Protein AF-A0ABD6A1R2-F1 (afdb_monomer_lite)

Organism: NCBI:txid767515

Foldseek 3Di:
DPDDPDPPPPPPPPVLLVVLVVLLVVLQVDVLVDQAALVVLVLVVSQVPRVQSCVVVCCVPLNAPLEEEEDDPLQWLAKFPAAPSVVRVLLVVLVKGFDSRRHWYAYPVGFTWSTWIWDADPVCVVVQKIKIKTWTDDPPRIITIGIWIAHDPRCVCVVVPCVSNSRRRNCPPTGSVVSSCCCCVRRPVPTDGDD

pLDDT: mean 87.43, std 13.47, range [37.75, 98.44]

Radius of gyration: 17.34 Å; chains: 1; bounding box: 54×43×41 Å

Structure (mmCIF, N/CA/C/O backbone):
data_AF-A0ABD6A1R2-F1
#
_entry.id   AF-A0ABD6A1R2-F1
#
loop_
_atom_site.group_PDB
_atom_site.id
_atom_site.type_symbol
_atom_site.label_atom_id
_atom_site.label_alt_id
_atom_site.label_comp_id
_atom_site.label_asym_id
_atom_site.label_entity_id
_atom_site.label_seq_id
_atom_site.pdbx_PDB_ins_code
_atom_site.Cartn_x
_atom_site.Cartn_y
_atom_site.Cartn_z
_atom_site.occupancy
_atom_site.B_iso_or_equiv
_atom_site.auth_seq_id
_atom_site.auth_comp_id
_atom_site.auth_asym_id
_atom_site.auth_atom_id
_atom_site.pdbx_PDB_model_num
ATOM 1 N N . MET A 1 1 ? 34.271 27.444 20.981 1.00 43.78 1 MET A N 1
ATOM 2 C CA . MET A 1 1 ? 34.542 26.652 19.762 1.00 43.78 1 MET A CA 1
ATOM 3 C C . MET A 1 1 ? 33.746 25.366 19.852 1.00 43.78 1 MET A C 1
ATOM 5 O O . MET A 1 1 ? 34.165 24.427 20.512 1.00 43.78 1 MET A O 1
ATOM 9 N N . ALA A 1 2 ? 32.549 25.394 19.276 1.00 45.16 2 ALA A N 1
ATOM 10 C CA . ALA A 1 2 ? 31.616 24.284 19.189 1.00 45.16 2 ALA A CA 1
ATOM 11 C C . ALA A 1 2 ? 31.629 23.819 17.731 1.00 45.16 2 ALA A C 1
ATOM 13 O O . ALA A 1 2 ? 31.092 24.518 16.878 1.00 45.16 2 ALA A O 1
ATOM 14 N N . GLN A 1 3 ? 32.337 22.730 17.416 1.00 41.72 3 GLN A N 1
ATOM 15 C CA . GLN A 1 3 ? 32.375 22.226 16.034 1.00 41.72 3 GLN A CA 1
ATOM 16 C C . GLN A 1 3 ? 32.798 20.754 15.885 1.00 41.72 3 GLN A C 1
ATOM 18 O O . GLN A 1 3 ? 33.242 20.357 14.815 1.00 41.72 3 GLN A O 1
ATOM 23 N N . SER A 1 4 ? 32.657 19.920 16.922 1.00 45.84 4 SER A N 1
ATOM 24 C CA . SER A 1 4 ? 33.081 18.508 16.856 1.00 45.84 4 SER A CA 1
ATOM 25 C C . SER A 1 4 ? 31.984 17.470 17.131 1.00 45.84 4 SER A C 1
ATOM 27 O O . SER A 1 4 ? 32.294 16.287 17.196 1.00 45.84 4 SER A O 1
ATOM 29 N N . GLN A 1 5 ? 30.707 17.861 17.241 1.00 41.97 5 GLN A N 1
ATOM 30 C CA . GLN A 1 5 ? 29.603 16.930 17.555 1.00 41.97 5 GLN A CA 1
ATOM 31 C C . GLN A 1 5 ? 28.572 16.700 16.431 1.00 41.97 5 GLN A C 1
ATOM 33 O O . GLN A 1 5 ? 27.518 16.138 16.692 1.00 41.97 5 GLN A O 1
ATOM 38 N N . LEU A 1 6 ? 28.848 17.085 15.179 1.00 40.62 6 LEU A N 1
ATOM 39 C CA . LEU A 1 6 ? 27.839 17.035 14.100 1.00 40.62 6 LEU A CA 1
ATOM 40 C C . LEU A 1 6 ? 28.091 16.012 12.976 1.00 40.62 6 LEU A C 1
ATOM 42 O O . LEU A 1 6 ? 27.382 16.033 11.979 1.00 40.62 6 LEU A O 1
ATOM 46 N N . TRP A 1 7 ? 29.042 15.084 13.132 1.00 38.72 7 TRP A N 1
ATOM 47 C CA . TRP A 1 7 ? 29.365 14.093 12.086 1.00 38.72 7 TRP A CA 1
ATOM 48 C C . TRP A 1 7 ? 29.232 12.628 12.514 1.00 38.72 7 TRP A C 1
ATOM 50 O O . TRP A 1 7 ? 29.756 11.741 11.849 1.00 38.72 7 TRP A O 1
ATOM 60 N N . SER A 1 8 ? 28.482 12.329 13.576 1.00 37.75 8 SER A N 1
ATOM 61 C CA . SER A 1 8 ? 28.029 10.957 13.835 1.00 37.75 8 SER A CA 1
ATOM 62 C C . SER A 1 8 ? 26.764 10.643 13.026 1.00 37.75 8 SER A C 1
ATOM 64 O O . SER A 1 8 ? 25.753 10.218 13.579 1.00 37.75 8 SER A O 1
ATOM 66 N N . VAL A 1 9 ? 26.803 10.873 11.711 1.00 44.56 9 VAL A N 1
ATOM 67 C CA . VAL A 1 9 ? 25.892 10.176 10.801 1.00 44.56 9 VAL A CA 1
ATOM 68 C C . VAL A 1 9 ? 26.515 8.801 10.633 1.00 44.56 9 VAL A C 1
ATOM 70 O O . VAL A 1 9 ? 27.582 8.668 10.042 1.00 44.56 9 VAL A O 1
ATOM 73 N N . LEU A 1 10 ? 25.908 7.811 11.283 1.00 46.91 10 LEU A N 1
ATOM 74 C CA . LEU A 1 10 ? 26.314 6.411 11.267 1.00 46.91 10 LEU A CA 1
ATOM 75 C C . LEU A 1 10 ? 26.700 5.995 9.843 1.00 46.91 10 LEU A C 1
ATOM 77 O O . LEU A 1 10 ? 25.836 5.865 8.979 1.00 46.91 10 LEU A O 1
ATOM 81 N N . SER A 1 11 ? 27.992 5.772 9.601 1.00 57.84 11 SER A N 1
ATOM 82 C CA . SER A 1 11 ? 28.456 5.074 8.407 1.00 57.84 11 SER A CA 1
ATOM 83 C C . SER A 1 11 ? 27.874 3.664 8.456 1.00 57.84 11 SER A C 1
ATOM 85 O O . SER A 1 11 ? 28.430 2.780 9.107 1.00 57.84 11 SER A O 1
ATOM 87 N N . ILE A 1 12 ? 26.713 3.456 7.832 1.00 62.16 12 ILE A N 1
ATOM 88 C CA . ILE A 1 12 ? 26.139 2.123 7.667 1.00 62.16 12 ILE A CA 1
ATOM 89 C C . ILE A 1 12 ? 27.183 1.305 6.908 1.00 62.16 12 ILE A C 1
ATOM 91 O O . ILE A 1 12 ? 27.613 1.687 5.818 1.00 62.16 12 ILE A O 1
ATOM 95 N N . ALA A 1 13 ? 27.642 0.206 7.508 1.00 75.38 13 ALA A N 1
ATOM 96 C CA . ALA A 1 13 ? 28.655 -0.634 6.889 1.00 75.38 13 ALA A CA 1
ATOM 97 C C . ALA A 1 13 ? 28.157 -1.109 5.508 1.00 75.38 13 ALA A C 1
ATOM 99 O O . ALA A 1 13 ? 26.994 -1.508 5.398 1.00 75.38 13 ALA A O 1
ATOM 100 N N . PRO A 1 14 ? 29.010 -1.141 4.465 1.00 79.88 14 PRO A N 1
ATOM 101 C CA . PRO A 1 14 ? 28.625 -1.614 3.131 1.00 79.88 14 PRO A CA 1
ATOM 102 C C . PRO A 1 14 ? 27.943 -2.990 3.157 1.00 79.88 14 PRO A C 1
ATOM 104 O O . PRO A 1 14 ? 27.004 -3.247 2.409 1.00 79.88 14 PRO A O 1
ATOM 107 N N . THR A 1 15 ? 28.360 -3.853 4.085 1.00 85.50 15 THR A N 1
ATOM 108 C CA . THR A 1 15 ? 27.758 -5.167 4.333 1.00 85.50 15 THR A CA 1
ATOM 109 C C . THR A 1 15 ? 26.281 -5.081 4.725 1.00 85.50 15 THR A C 1
ATOM 111 O O . THR A 1 15 ? 25.483 -5.876 4.242 1.00 85.50 15 THR A O 1
ATOM 114 N N . THR A 1 16 ? 25.888 -4.112 5.553 1.00 86.62 16 THR A N 1
ATOM 115 C CA . THR A 1 16 ? 24.490 -3.924 5.973 1.00 86.62 16 THR A CA 1
ATOM 116 C C . THR A 1 16 ? 23.610 -3.523 4.792 1.00 86.62 16 THR A C 1
ATOM 118 O O . THR A 1 16 ? 22.517 -4.063 4.641 1.00 86.62 16 THR A O 1
ATOM 121 N N . ILE A 1 17 ? 24.109 -2.651 3.908 1.00 86.81 17 ILE A N 1
ATOM 122 C CA . ILE A 1 17 ? 23.407 -2.261 2.674 1.00 86.81 17 ILE A CA 1
ATOM 123 C C . ILE A 1 17 ? 23.217 -3.479 1.762 1.00 86.81 17 ILE A C 1
ATOM 125 O O . ILE A 1 17 ? 22.124 -3.693 1.244 1.00 86.81 17 ILE A O 1
ATOM 129 N N . LEU A 1 18 ? 24.247 -4.317 1.600 1.00 90.25 18 LEU A N 1
ATOM 130 C CA . LEU A 1 18 ? 24.150 -5.541 0.795 1.00 90.25 18 LEU A CA 1
ATOM 131 C C . LEU A 1 18 ? 23.149 -6.547 1.379 1.00 90.25 18 LEU A C 1
ATOM 133 O O . LEU A 1 18 ? 22.387 -7.153 0.627 1.00 90.25 18 LEU A O 1
ATOM 137 N N . VAL A 1 19 ? 23.114 -6.708 2.705 1.00 92.81 19 VAL A N 1
ATOM 138 C CA . VAL A 1 19 ? 22.128 -7.566 3.382 1.00 92.81 19 VAL A CA 1
ATOM 139 C C . VAL A 1 19 ? 20.711 -7.020 3.196 1.00 92.81 19 VAL A C 1
ATOM 141 O O . VAL A 1 19 ? 19.816 -7.784 2.837 1.00 92.81 19 VAL A O 1
ATOM 144 N N . ALA A 1 20 ? 20.507 -5.711 3.369 1.00 90.50 20 ALA A N 1
ATOM 145 C CA . ALA A 1 20 ? 19.219 -5.058 3.139 1.00 90.50 20 ALA A CA 1
ATOM 146 C C . ALA A 1 20 ? 18.751 -5.232 1.684 1.00 90.50 20 ALA A C 1
ATOM 148 O O . ALA A 1 20 ? 17.625 -5.671 1.444 1.00 90.50 20 ALA A O 1
ATOM 149 N N . ALA A 1 21 ? 19.635 -4.983 0.713 1.00 90.50 21 ALA A N 1
ATOM 150 C CA . ALA A 1 21 ? 19.355 -5.179 -0.708 1.00 90.50 21 ALA A CA 1
ATOM 151 C C . ALA A 1 21 ? 19.017 -6.643 -1.027 1.00 90.50 21 ALA A C 1
ATOM 153 O O . ALA A 1 21 ? 18.066 -6.913 -1.762 1.00 90.50 21 ALA A O 1
ATOM 154 N N . GLY A 1 22 ? 19.748 -7.597 -0.441 1.00 93.69 22 GLY A N 1
ATOM 155 C CA . GLY A 1 22 ? 19.467 -9.026 -0.567 1.00 93.69 22 GLY A CA 1
ATOM 156 C C . GLY A 1 22 ? 18.097 -9.411 -0.001 1.00 93.69 22 GLY A C 1
ATOM 157 O O . GLY A 1 22 ? 17.337 -10.115 -0.665 1.00 93.69 22 GLY A O 1
ATOM 158 N N . ALA A 1 23 ? 17.739 -8.905 1.181 1.00 92.81 23 ALA A N 1
ATOM 159 C CA . ALA A 1 23 ? 16.445 -9.164 1.812 1.00 92.81 23 ALA A CA 1
ATOM 160 C C . ALA A 1 23 ? 15.276 -8.607 0.982 1.00 92.81 23 ALA A C 1
ATOM 162 O O . ALA A 1 23 ? 14.320 -9.333 0.702 1.00 92.81 23 ALA A O 1
ATOM 163 N N . VAL A 1 24 ? 15.377 -7.357 0.514 1.00 90.38 24 VAL A N 1
ATOM 164 C CA . VAL A 1 24 ? 14.375 -6.751 -0.383 1.00 90.38 24 VAL A CA 1
ATOM 165 C C . VAL A 1 24 ? 14.294 -7.520 -1.703 1.00 90.38 24 VAL A C 1
ATOM 167 O O . VAL A 1 24 ? 13.198 -7.818 -2.174 1.00 90.38 24 VAL A O 1
ATOM 170 N N . SER A 1 25 ? 15.429 -7.946 -2.264 1.00 90.56 25 SER A N 1
ATOM 171 C CA . SER A 1 25 ? 15.454 -8.769 -3.482 1.00 90.56 25 SER A CA 1
ATOM 172 C C . SER A 1 25 ? 14.724 -10.102 -3.297 1.00 90.56 25 SER A C 1
ATOM 174 O O . SER A 1 25 ? 14.030 -10.546 -4.210 1.00 90.56 25 SER A O 1
ATOM 176 N N . ILE A 1 26 ? 14.822 -10.732 -2.121 1.00 92.06 26 ILE A N 1
ATOM 177 C CA . ILE A 1 26 ? 14.075 -11.956 -1.795 1.00 92.06 26 ILE A CA 1
ATOM 178 C C . ILE A 1 26 ? 12.572 -11.671 -1.714 1.00 92.06 26 ILE A C 1
ATOM 180 O O . ILE A 1 26 ? 11.798 -12.399 -2.338 1.00 92.06 26 ILE A O 1
ATOM 184 N N . VAL A 1 27 ? 12.152 -10.616 -1.003 1.00 90.75 27 VAL A N 1
ATOM 185 C CA . VAL A 1 27 ? 10.736 -10.190 -0.926 1.00 90.75 27 VAL A CA 1
ATOM 186 C C . VAL A 1 27 ? 10.157 -10.034 -2.328 1.00 90.75 27 VAL A C 1
ATOM 188 O O . VAL A 1 27 ? 9.129 -10.624 -2.665 1.00 90.75 27 VAL A O 1
ATOM 191 N N . VAL A 1 28 ? 10.868 -9.291 -3.168 1.00 88.12 28 VAL A N 1
ATOM 192 C CA . VAL A 1 28 ? 10.509 -9.019 -4.555 1.00 88.12 28 VAL A CA 1
ATOM 193 C C . VAL A 1 28 ? 10.452 -10.301 -5.385 1.00 88.12 28 VAL A C 1
ATOM 195 O O . VAL A 1 28 ? 9.461 -10.550 -6.073 1.00 88.12 28 VAL A O 1
ATOM 198 N N . LEU A 1 29 ? 11.477 -11.154 -5.318 1.00 89.06 29 LEU A N 1
ATOM 199 C CA . LEU A 1 29 ? 11.537 -12.413 -6.066 1.00 89.06 29 LEU A CA 1
ATOM 200 C C . LEU A 1 29 ? 10.387 -13.353 -5.688 1.00 89.06 29 LEU A C 1
ATOM 202 O O . LEU A 1 29 ? 9.788 -14.003 -6.546 1.00 89.06 29 LEU A O 1
ATOM 206 N N . VAL A 1 30 ? 10.078 -13.437 -4.396 1.00 89.38 30 VAL A N 1
ATOM 207 C CA . VAL A 1 30 ? 8.987 -14.271 -3.898 1.00 89.38 30 VAL A CA 1
ATOM 208 C C . VAL A 1 30 ? 7.642 -13.671 -4.300 1.00 89.38 30 VAL A C 1
ATOM 210 O O . VAL A 1 30 ? 6.823 -14.398 -4.853 1.00 89.38 30 VAL A O 1
ATOM 213 N N . GLY A 1 31 ? 7.409 -12.372 -4.093 1.00 86.00 31 GLY A N 1
ATOM 214 C CA . GLY A 1 31 ? 6.117 -11.739 -4.389 1.00 86.00 31 GLY A CA 1
ATOM 215 C C . GLY A 1 31 ? 5.826 -11.508 -5.871 1.00 86.00 31 GLY A C 1
ATOM 216 O O . GLY A 1 31 ? 4.668 -11.368 -6.257 1.00 86.00 31 GLY A O 1
ATOM 217 N N . THR A 1 32 ? 6.846 -11.538 -6.730 1.00 80.81 32 THR A N 1
ATOM 218 C CA . THR A 1 32 ? 6.651 -11.588 -8.191 1.00 80.81 32 THR A CA 1
ATOM 219 C C . THR A 1 32 ? 6.252 -12.982 -8.674 1.00 80.81 32 THR A C 1
ATOM 221 O O . THR A 1 32 ? 5.487 -13.101 -9.629 1.00 80.81 32 THR A O 1
ATOM 224 N N . ARG A 1 33 ? 6.724 -14.046 -8.011 1.00 85.25 33 ARG A N 1
ATOM 225 C CA . ARG A 1 33 ? 6.427 -15.445 -8.378 1.00 85.25 33 ARG A CA 1
ATOM 226 C C . ARG A 1 33 ? 5.222 -16.033 -7.657 1.00 85.25 33 ARG A C 1
ATOM 228 O O . ARG A 1 33 ? 4.621 -16.988 -8.143 1.00 85.25 33 ARG A O 1
ATOM 235 N N . ARG A 1 34 ? 4.893 -15.513 -6.479 1.00 86.88 34 ARG A N 1
ATOM 236 C CA . ARG A 1 34 ? 3.826 -16.009 -5.612 1.00 86.88 34 ARG A CA 1
ATOM 237 C C . ARG A 1 34 ? 2.870 -14.882 -5.280 1.00 86.88 34 ARG A C 1
ATOM 239 O O . ARG A 1 34 ? 3.265 -13.741 -5.073 1.00 86.88 34 ARG A O 1
ATOM 246 N N . ARG A 1 35 ? 1.591 -15.224 -5.177 1.00 88.31 35 ARG A N 1
ATOM 247 C CA . ARG A 1 35 ? 0.571 -14.296 -4.703 1.00 88.31 35 ARG A CA 1
ATOM 248 C C . ARG A 1 35 ? 0.670 -14.214 -3.174 1.00 88.31 35 ARG A C 1
ATOM 250 O O . ARG A 1 35 ? 0.174 -15.103 -2.493 1.00 88.31 35 ARG A O 1
ATOM 257 N N . LEU A 1 36 ? 1.357 -13.196 -2.654 1.00 93.00 36 LEU A N 1
ATOM 258 C CA . LEU A 1 36 ? 1.518 -12.986 -1.210 1.00 93.00 36 LEU A CA 1
ATOM 259 C C . LEU A 1 36 ? 0.244 -12.377 -0.606 1.00 93.00 36 LEU A C 1
ATOM 261 O O . LEU A 1 36 ? -0.241 -11.351 -1.093 1.00 93.00 36 LEU A O 1
ATOM 265 N N . GLY A 1 37 ? -0.292 -13.055 0.409 1.00 94.44 37 GLY A N 1
ATOM 266 C CA . GLY A 1 37 ? -1.535 -12.718 1.104 1.00 94.44 37 GLY A CA 1
ATOM 267 C C . GLY A 1 37 ? -1.312 -12.368 2.582 1.00 94.44 37 GLY A C 1
ATOM 268 O O . GLY A 1 37 ? -0.207 -11.948 2.929 1.00 94.44 37 GLY A O 1
ATOM 269 N N . PRO A 1 38 ? -2.339 -12.536 3.438 1.00 95.75 38 PRO A N 1
ATOM 270 C CA . PRO A 1 38 ? -2.295 -12.098 4.836 1.00 95.75 38 PRO A CA 1
ATOM 271 C C . PRO A 1 38 ? -1.177 -12.765 5.641 1.00 95.75 38 PRO A C 1
ATOM 273 O O . PRO A 1 38 ? -0.456 -12.083 6.344 1.00 95.75 38 PRO A O 1
ATOM 276 N N . ASP A 1 39 ? -0.904 -14.054 5.420 1.00 94.62 39 ASP A N 1
ATOM 277 C CA . ASP A 1 39 ? 0.138 -14.796 6.159 1.00 94.62 39 ASP A CA 1
ATOM 278 C C . ASP A 1 39 ? 1.590 -14.350 5.847 1.00 94.62 39 ASP A C 1
ATOM 280 O O . ASP A 1 39 ? 2.560 -14.977 6.280 1.00 94.62 39 ASP A O 1
ATOM 284 N N . ALA A 1 40 ? 1.773 -13.307 5.032 1.00 94.44 40 ALA A N 1
ATOM 285 C CA . ALA A 1 40 ? 3.068 -12.815 4.574 1.00 94.44 40 ALA A CA 1
ATOM 286 C C . ALA A 1 40 ? 3.537 -11.537 5.296 1.00 94.44 40 ALA A C 1
ATOM 288 O O . ALA A 1 40 ? 4.226 -10.720 4.689 1.00 94.44 40 ALA A O 1
ATOM 289 N N . ASP A 1 41 ? 3.226 -11.370 6.584 1.00 92.00 41 ASP A N 1
ATOM 290 C CA . ASP A 1 41 ? 3.612 -10.195 7.398 1.00 92.00 41 ASP A CA 1
ATOM 291 C C . ASP A 1 41 ? 5.120 -9.927 7.437 1.00 92.00 41 ASP A C 1
ATOM 293 O O . ASP A 1 41 ? 5.572 -8.790 7.579 1.00 92.00 41 ASP A O 1
ATOM 297 N N . TRP A 1 42 ? 5.927 -10.970 7.232 1.00 92.69 42 TRP A N 1
ATOM 298 C CA . TRP A 1 42 ? 7.378 -10.856 7.090 1.00 92.69 42 TRP A CA 1
ATOM 299 C C . TRP A 1 42 ? 7.794 -9.873 5.980 1.00 92.69 42 TRP A C 1
ATOM 301 O O . TRP A 1 42 ? 8.878 -9.296 6.057 1.00 92.69 42 TRP A O 1
ATOM 311 N N . VAL A 1 43 ? 6.944 -9.654 4.968 1.00 92.50 43 VAL A N 1
ATOM 312 C CA . VAL A 1 43 ? 7.159 -8.656 3.909 1.00 92.50 43 VAL A CA 1
ATOM 313 C C . VAL A 1 43 ? 7.232 -7.252 4.499 1.00 92.50 43 VAL A C 1
ATOM 315 O O . VAL A 1 43 ? 8.154 -6.507 4.170 1.00 92.50 43 VAL A O 1
ATOM 318 N N . GLU A 1 44 ? 6.310 -6.905 5.395 1.00 90.56 44 GLU A N 1
ATOM 319 C CA . GLU A 1 44 ? 6.277 -5.590 6.041 1.00 90.56 44 GLU A CA 1
ATOM 320 C C . GLU A 1 44 ? 7.446 -5.425 7.007 1.00 90.56 44 GLU A C 1
ATOM 322 O O . GLU A 1 44 ? 8.092 -4.380 7.009 1.00 90.56 44 GLU A O 1
ATOM 327 N N . VAL A 1 45 ? 7.802 -6.480 7.751 1.00 90.81 45 VAL A N 1
ATOM 328 C CA . VAL A 1 45 ? 8.983 -6.472 8.632 1.00 90.81 45 VAL A CA 1
ATOM 329 C C . VAL A 1 45 ? 10.259 -6.190 7.839 1.00 90.81 45 VAL A C 1
ATOM 331 O O . VAL A 1 45 ? 11.047 -5.318 8.219 1.00 90.81 4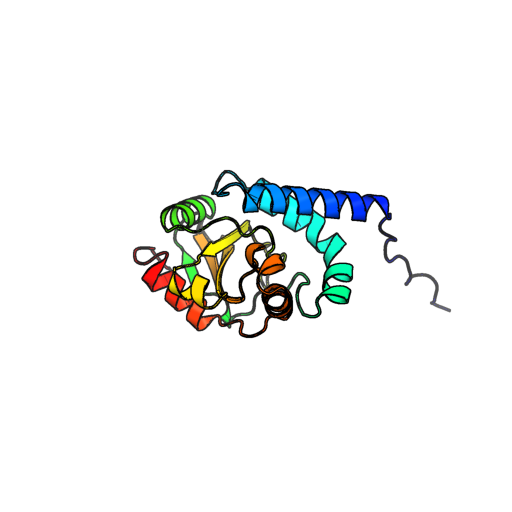5 VAL A O 1
ATOM 334 N N . ILE A 1 46 ? 10.467 -6.902 6.724 1.00 91.50 46 ILE A N 1
ATOM 335 C CA . ILE A 1 46 ? 11.646 -6.687 5.880 1.00 91.50 46 ILE A CA 1
ATOM 336 C C . ILE A 1 46 ? 11.613 -5.285 5.287 1.00 91.50 46 ILE A C 1
ATOM 338 O O . ILE A 1 46 ? 12.619 -4.590 5.368 1.00 91.50 46 ILE A O 1
ATOM 342 N N . ARG A 1 47 ? 10.482 -4.837 4.737 1.00 89.56 47 ARG A N 1
ATOM 343 C CA . ARG A 1 47 ? 10.365 -3.497 4.152 1.00 89.56 47 ARG A CA 1
ATOM 344 C C . ARG A 1 47 ? 10.657 -2.396 5.167 1.00 89.56 47 ARG A C 1
ATOM 346 O O . ARG A 1 47 ? 11.518 -1.563 4.906 1.00 89.56 47 ARG A O 1
ATOM 353 N N . ALA A 1 48 ? 10.019 -2.438 6.334 1.00 87.06 48 ALA A N 1
ATOM 354 C CA . ALA A 1 48 ? 10.178 -1.439 7.390 1.00 87.06 48 ALA A CA 1
ATOM 355 C C . ALA A 1 48 ? 11.599 -1.395 7.977 1.00 87.06 48 ALA A C 1
ATOM 357 O O . ALA A 1 48 ? 11.994 -0.385 8.555 1.00 87.06 48 ALA A O 1
ATOM 358 N N . THR A 1 49 ? 12.368 -2.479 7.837 1.00 88.31 49 THR A N 1
ATOM 359 C CA . THR A 1 49 ? 13.753 -2.555 8.324 1.00 88.31 49 THR A CA 1
ATOM 360 C C . THR A 1 49 ? 14.765 -2.218 7.231 1.00 88.31 49 THR A C 1
ATOM 362 O O . THR A 1 49 ? 15.715 -1.480 7.473 1.00 88.31 49 THR A O 1
ATOM 365 N N . ALA A 1 50 ? 14.585 -2.772 6.032 1.00 89.69 50 ALA A N 1
ATOM 366 C CA . ALA A 1 50 ? 15.574 -2.748 4.963 1.00 89.69 50 ALA A CA 1
ATOM 367 C C . ALA A 1 50 ? 15.400 -1.563 4.008 1.00 89.69 50 ALA A C 1
ATOM 369 O O . ALA A 1 50 ? 16.411 -0.989 3.612 1.00 89.69 50 ALA A O 1
ATOM 370 N N . LEU A 1 51 ? 14.167 -1.167 3.654 1.00 86.19 51 LEU A N 1
ATOM 371 C CA . LEU A 1 51 ? 13.961 -0.048 2.723 1.00 86.19 51 LEU A CA 1
ATOM 372 C C . LEU A 1 51 ? 14.560 1.262 3.244 1.00 86.19 51 LEU A C 1
ATOM 374 O O . LEU A 1 51 ? 15.345 1.837 2.500 1.00 86.19 51 LEU A O 1
ATOM 378 N N . PRO A 1 52 ? 14.389 1.665 4.523 1.00 85.38 52 PRO A N 1
ATOM 379 C CA . PRO A 1 52 ? 15.012 2.895 5.023 1.00 85.38 52 PRO A CA 1
ATOM 380 C C . PRO A 1 52 ? 16.542 2.945 4.868 1.00 85.38 52 PRO A C 1
ATOM 382 O O . PRO A 1 52 ? 17.129 4.021 4.794 1.00 85.38 52 PRO A O 1
ATOM 385 N N . MET A 1 53 ? 17.212 1.787 4.812 1.00 86.69 53 MET A N 1
ATOM 386 C CA . MET A 1 53 ? 18.660 1.704 4.576 1.00 86.69 53 MET A CA 1
ATOM 387 C C . MET A 1 53 ? 19.030 1.874 3.094 1.00 86.69 53 MET A C 1
ATOM 389 O O . MET A 1 53 ? 20.168 2.223 2.782 1.00 86.69 53 MET A O 1
ATOM 393 N N . LEU A 1 54 ? 18.094 1.585 2.188 1.00 85.81 54 LEU A N 1
ATOM 394 C CA . LEU A 1 54 ? 18.253 1.653 0.736 1.00 85.81 54 LEU A CA 1
ATOM 395 C C . LEU A 1 54 ? 17.699 2.953 0.142 1.00 85.81 54 LEU A C 1
ATOM 397 O O . LEU A 1 54 ? 18.161 3.349 -0.928 1.00 85.81 54 LEU A O 1
ATOM 401 N N . ASP A 1 55 ? 16.770 3.622 0.831 1.00 81.88 55 ASP A N 1
ATOM 402 C CA . ASP A 1 55 ? 16.089 4.842 0.384 1.00 81.88 55 ASP A CA 1
ATOM 403 C C . ASP A 1 55 ? 17.056 5.891 -0.200 1.00 81.88 55 ASP A C 1
ATOM 405 O O . ASP A 1 55 ? 16.818 6.318 -1.328 1.00 81.88 55 ASP A O 1
ATOM 409 N N . PRO A 1 56 ? 18.207 6.236 0.426 1.00 82.81 56 PRO A N 1
ATOM 410 C CA . PRO A 1 56 ? 19.124 7.229 -0.149 1.00 82.81 56 PRO A CA 1
ATOM 411 C C . PRO A 1 56 ? 19.708 6.825 -1.513 1.00 82.81 56 PRO A C 1
ATOM 413 O O . PRO A 1 56 ? 19.995 7.670 -2.363 1.00 82.81 56 PRO A O 1
ATOM 416 N N . ALA A 1 57 ? 19.926 5.525 -1.729 1.00 83.00 57 ALA A N 1
ATOM 417 C CA . ALA A 1 57 ? 20.414 5.012 -3.004 1.00 83.00 57 ALA A CA 1
ATOM 418 C C . ALA A 1 57 ? 19.291 4.966 -4.049 1.00 83.00 57 ALA A C 1
ATOM 420 O O . ALA A 1 57 ? 19.528 5.309 -5.206 1.00 83.00 57 ALA A O 1
ATOM 421 N N . ILE A 1 58 ? 18.081 4.575 -3.637 1.00 79.75 58 ILE A N 1
ATOM 422 C CA . ILE A 1 58 ? 16.885 4.545 -4.489 1.00 79.75 58 ILE A CA 1
ATOM 423 C C . ILE A 1 58 ? 16.546 5.960 -4.966 1.00 79.75 58 ILE A C 1
ATOM 425 O O . ILE A 1 58 ? 16.406 6.169 -6.169 1.00 79.75 58 ILE A O 1
ATOM 429 N N . GLU A 1 59 ? 16.516 6.937 -4.059 1.00 79.25 59 GLU A N 1
ATOM 430 C CA . GLU A 1 59 ? 16.262 8.351 -4.360 1.00 79.25 59 GLU A CA 1
ATOM 431 C C . GLU A 1 59 ? 17.267 8.891 -5.387 1.00 79.25 59 GLU A C 1
ATOM 433 O O . GLU A 1 59 ? 16.885 9.507 -6.382 1.00 79.25 59 GLU A O 1
ATOM 438 N N . ARG A 1 60 ? 18.559 8.586 -5.212 1.00 81.06 60 ARG A N 1
ATOM 439 C CA . ARG A 1 60 ? 19.610 9.010 -6.147 1.00 81.06 60 ARG A CA 1
ATOM 440 C C . ARG A 1 60 ? 19.481 8.382 -7.539 1.00 81.06 60 ARG A C 1
ATOM 442 O O . ARG A 1 60 ? 19.926 8.990 -8.511 1.00 81.06 60 ARG A O 1
ATOM 449 N N . LEU A 1 61 ? 18.963 7.157 -7.633 1.00 78.44 61 LEU A N 1
ATOM 450 C CA . LEU A 1 61 ? 18.891 6.398 -8.886 1.00 78.44 61 LEU A CA 1
ATOM 451 C C . LEU A 1 61 ? 17.600 6.646 -9.664 1.00 78.44 61 LEU A C 1
ATOM 453 O O . LEU A 1 61 ? 17.645 6.742 -10.888 1.00 78.44 61 LEU A O 1
ATOM 457 N N . LEU A 1 62 ? 16.465 6.696 -8.969 1.00 73.50 62 LEU A N 1
ATOM 458 C CA . LEU A 1 62 ? 15.139 6.740 -9.585 1.00 73.50 62 LEU A CA 1
ATOM 459 C C . LEU A 1 62 ? 14.500 8.128 -9.515 1.00 73.50 62 LEU A C 1
ATOM 461 O O . LEU A 1 62 ? 13.591 8.398 -10.291 1.00 73.50 62 LEU A O 1
ATOM 465 N N . GLY A 1 63 ? 15.005 9.019 -8.658 1.00 63.12 63 GLY A N 1
ATOM 466 C CA . GLY A 1 63 ? 14.393 10.318 -8.401 1.00 63.12 63 GLY A CA 1
ATOM 467 C C . GLY A 1 63 ? 13.081 10.200 -7.616 1.00 63.12 63 GLY A C 1
ATOM 468 O O . GLY A 1 63 ? 12.350 9.218 -7.728 1.00 63.12 63 GLY A O 1
ATOM 469 N N . GLY A 1 64 ? 12.776 11.226 -6.817 1.00 59.56 64 GLY A N 1
ATOM 470 C CA . GLY A 1 64 ? 11.476 11.364 -6.158 1.00 59.56 64 GLY A CA 1
ATOM 471 C C . GLY A 1 64 ? 11.399 10.960 -4.688 1.00 59.56 64 GLY A C 1
ATOM 472 O O . GLY A 1 64 ? 12.377 10.548 -4.072 1.00 59.56 64 GLY A O 1
ATOM 473 N N . VAL A 1 65 ? 10.183 11.093 -4.148 1.00 52.25 65 VAL A N 1
ATOM 474 C CA . VAL A 1 65 ? 9.768 10.900 -2.742 1.00 52.25 65 VAL A CA 1
ATOM 475 C C . VAL A 1 65 ? 9.691 9.417 -2.346 1.00 52.25 65 VAL A C 1
ATOM 477 O O . VAL A 1 65 ? 8.925 9.037 -1.468 1.00 52.25 65 VAL A O 1
ATOM 480 N N . GLY A 1 66 ? 10.478 8.555 -2.998 1.00 50.06 66 GLY A N 1
ATOM 481 C CA . GLY A 1 66 ? 10.547 7.118 -2.710 1.00 50.06 66 GLY A CA 1
ATOM 482 C C . GLY A 1 66 ? 11.036 6.785 -1.297 1.00 50.06 66 GLY A C 1
ATOM 483 O O . GLY A 1 66 ? 11.026 5.622 -0.901 1.00 50.06 66 GLY A O 1
ATOM 484 N N . SER A 1 67 ? 11.454 7.807 -0.559 1.00 59.09 67 SER A N 1
ATOM 485 C CA . SER A 1 67 ? 11.788 7.804 0.849 1.00 59.09 67 SER A CA 1
ATOM 486 C C . SER A 1 67 ? 10.530 7.760 1.709 1.00 59.09 67 SER A C 1
ATOM 488 O O . SER A 1 67 ? 9.497 8.351 1.395 1.00 59.09 67 SER A O 1
ATOM 490 N N . ALA A 1 68 ? 10.619 7.030 2.815 1.00 73.12 68 ALA A N 1
ATOM 491 C CA . ALA A 1 68 ? 9.561 6.992 3.810 1.00 73.12 68 ALA A CA 1
ATOM 492 C C . ALA A 1 68 ? 8.958 8.387 4.086 1.00 73.12 68 ALA A C 1
ATOM 494 O O . ALA A 1 68 ? 9.698 9.337 4.344 1.00 73.12 68 ALA A O 1
ATOM 495 N N . TYR A 1 69 ? 7.630 8.511 4.038 1.00 83.94 69 TYR A N 1
ATOM 496 C CA . TYR A 1 69 ? 6.951 9.795 4.222 1.00 83.94 69 TYR A CA 1
ATOM 497 C C . TYR A 1 69 ? 5.729 9.687 5.137 1.00 83.94 69 TYR A C 1
ATOM 499 O O . TYR A 1 69 ? 5.180 8.608 5.385 1.00 83.94 69 TYR A O 1
ATOM 507 N N . GLU A 1 70 ? 5.325 10.838 5.664 1.00 91.62 70 GLU A N 1
ATOM 508 C CA . GLU A 1 70 ? 4.114 10.984 6.460 1.00 91.62 70 GLU A CA 1
ATOM 509 C C . GLU A 1 70 ? 2.895 11.137 5.546 1.00 91.62 70 GLU A C 1
ATOM 511 O O . GLU A 1 70 ? 2.853 12.040 4.713 1.00 91.62 70 GLU A O 1
ATOM 516 N N . ILE A 1 71 ? 1.901 10.266 5.718 1.00 91.75 71 ILE A N 1
ATOM 517 C CA . ILE A 1 71 ? 0.650 10.273 4.957 1.00 91.75 71 ILE A CA 1
ATOM 518 C C . ILE A 1 71 ? -0.035 11.634 5.041 1.00 91.75 71 ILE A C 1
ATOM 520 O O . ILE A 1 71 ? -0.311 12.144 6.130 1.00 91.75 71 ILE A O 1
ATOM 524 N N . ALA A 1 72 ? -0.377 12.186 3.878 1.00 91.56 72 ALA A N 1
ATOM 525 C CA . ALA A 1 72 ? -1.111 13.435 3.799 1.00 91.56 72 ALA A CA 1
ATOM 526 C C . ALA A 1 72 ? -2.587 13.232 4.188 1.00 91.56 72 ALA A C 1
ATOM 528 O O . ALA A 1 72 ? -3.173 12.192 3.882 1.00 91.56 72 ALA A O 1
ATOM 529 N N . PRO A 1 73 ? -3.260 14.251 4.760 1.00 92.94 73 PRO A N 1
ATOM 530 C CA . PRO A 1 73 ? -4.676 14.153 5.113 1.00 92.94 73 PRO A CA 1
ATOM 531 C C . PRO A 1 73 ? -5.595 13.699 3.968 1.00 92.94 73 PRO A C 1
ATOM 533 O O . PRO A 1 73 ? -6.580 13.011 4.212 1.00 92.94 73 PRO A O 1
ATOM 536 N N . ALA A 1 74 ? -5.264 14.060 2.724 1.00 93.75 74 ALA A N 1
ATOM 537 C CA . ALA A 1 74 ? -6.038 13.700 1.536 1.00 93.75 74 ALA A CA 1
ATOM 538 C C . ALA A 1 74 ? -5.962 12.206 1.168 1.00 93.75 74 ALA A C 1
ATOM 540 O O . ALA A 1 74 ? -6.829 11.723 0.448 1.00 93.75 74 ALA A O 1
ATOM 541 N N . GLU A 1 75 ? -4.940 11.486 1.638 1.00 94.50 75 GLU A N 1
ATOM 542 C CA . GLU A 1 75 ? -4.753 10.048 1.401 1.00 94.50 75 GLU A CA 1
ATOM 543 C C . GLU A 1 75 ? -5.589 9.177 2.336 1.00 94.50 75 GLU A C 1
ATOM 545 O O . GLU A 1 75 ? -5.819 8.007 2.027 1.00 94.50 75 GLU A O 1
ATOM 550 N N . TYR A 1 76 ? -6.073 9.720 3.457 1.00 96.38 76 TYR A N 1
ATOM 551 C CA . TYR A 1 76 ? -6.961 8.980 4.343 1.00 96.38 76 TYR A CA 1
ATOM 552 C C . TYR A 1 76 ? -8.318 8.743 3.686 1.00 96.38 76 TYR A C 1
ATOM 554 O O . TYR A 1 76 ? -9.007 9.672 3.269 1.00 96.38 76 TYR A O 1
ATOM 562 N N . VAL A 1 77 ? -8.721 7.475 3.654 1.00 96.88 77 VAL A N 1
ATOM 563 C CA . VAL A 1 77 ? -10.045 7.056 3.182 1.00 96.88 77 VAL A CA 1
ATOM 564 C C . VAL A 1 77 ? -11.038 7.038 4.337 1.00 96.88 77 VAL A C 1
ATOM 566 O O . VAL A 1 77 ? -12.186 7.439 4.170 1.00 96.88 77 VAL A O 1
ATOM 569 N N . GLY A 1 78 ? -10.598 6.576 5.510 1.00 96.12 78 GLY A N 1
ATOM 570 C CA . GLY A 1 78 ? -11.413 6.532 6.719 1.00 96.12 78 GLY A CA 1
ATOM 571 C C . GLY A 1 78 ? -10.982 5.436 7.687 1.00 96.12 78 GLY A C 1
ATOM 572 O O . GLY A 1 78 ? -9.939 4.799 7.517 1.00 96.12 78 GLY A O 1
ATOM 573 N N . LEU A 1 79 ? -11.810 5.216 8.707 1.00 97.44 79 LEU A N 1
ATOM 574 C CA . LEU A 1 79 ? -11.660 4.130 9.670 1.00 97.44 79 LEU A CA 1
ATOM 575 C C . LEU A 1 79 ? -12.585 2.969 9.290 1.00 97.44 79 LEU A C 1
ATOM 577 O O . LEU A 1 79 ? -13.775 3.166 9.054 1.00 97.44 79 LEU A O 1
ATOM 581 N N . LEU A 1 80 ? -12.052 1.751 9.260 1.00 97.81 80 LEU A N 1
ATOM 582 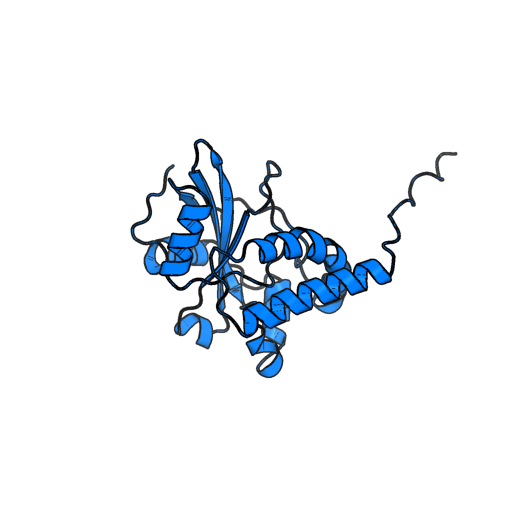C CA . LEU A 1 80 ? -12.832 0.522 9.145 1.00 97.81 80 LEU A CA 1
ATOM 583 C C . LEU A 1 80 ? -13.083 -0.070 10.524 1.00 97.81 80 LEU A C 1
ATOM 585 O O . LEU A 1 80 ? -12.155 -0.219 11.319 1.00 97.81 80 LEU A O 1
ATOM 589 N N . GLN A 1 81 ? -14.326 -0.473 10.782 1.00 97.00 81 GLN A N 1
ATOM 590 C CA . GLN A 1 81 ? -14.682 -1.201 11.997 1.00 97.00 81 GLN A CA 1
ATOM 591 C C . GLN A 1 81 ? -14.297 -2.681 11.895 1.00 97.00 81 GLN A C 1
ATOM 593 O O . GLN A 1 81 ? -15.159 -3.555 11.802 1.00 97.00 81 GLN A O 1
ATOM 598 N N . ALA A 1 82 ? -12.994 -2.926 11.858 1.00 97.38 82 ALA A N 1
ATOM 599 C CA . ALA A 1 82 ? -12.366 -4.235 11.809 1.00 97.38 82 ALA A CA 1
ATOM 600 C C . ALA A 1 82 ? -10.893 -4.100 12.220 1.00 97.38 82 ALA A C 1
ATOM 602 O O . ALA A 1 82 ? -10.278 -3.046 11.982 1.00 97.38 82 ALA A O 1
ATOM 603 N N . SER A 1 83 ? -10.321 -5.173 12.766 1.00 97.19 83 SER A N 1
ATOM 604 C CA . SER A 1 83 ? -8.889 -5.223 13.079 1.00 97.19 83 SER A CA 1
ATOM 605 C C . SER A 1 83 ? -8.047 -5.180 11.790 1.00 97.19 83 SER A C 1
ATOM 607 O O . SER A 1 83 ? -8.544 -5.549 10.716 1.00 97.19 83 SER A O 1
ATOM 609 N N . PRO A 1 84 ? -6.763 -4.781 11.848 1.00 96.88 84 PRO A N 1
ATOM 610 C CA . PRO A 1 84 ? -5.894 -4.790 10.673 1.00 96.88 84 PRO A CA 1
ATOM 611 C C . PRO A 1 84 ? -5.866 -6.153 9.972 1.00 96.88 84 PRO A C 1
ATOM 613 O O . PRO A 1 84 ? -6.036 -6.226 8.758 1.00 96.88 84 PRO A O 1
ATOM 616 N N . GLU A 1 85 ? -5.770 -7.247 10.726 1.00 96.56 85 GLU A N 1
ATOM 617 C CA . GLU A 1 85 ? -5.737 -8.616 10.202 1.00 96.56 85 GLU A CA 1
ATOM 618 C C . GLU A 1 85 ? -7.049 -9.008 9.505 1.00 96.56 85 GLU A C 1
ATOM 620 O O . GLU A 1 85 ? -7.054 -9.778 8.540 1.00 96.56 85 GLU A O 1
ATOM 625 N N . GLU A 1 86 ? -8.187 -8.506 9.988 1.00 97.69 86 GLU A N 1
ATOM 626 C CA . GLU A 1 86 ? -9.479 -8.677 9.322 1.00 97.69 86 GLU A CA 1
ATOM 627 C C . GLU A 1 86 ? -9.525 -7.911 8.000 1.00 97.69 86 GLU A C 1
ATOM 629 O O . GLU A 1 86 ? -9.894 -8.492 6.975 1.00 97.69 86 GLU A O 1
ATOM 634 N N . VAL A 1 87 ? -9.080 -6.652 7.991 1.00 98.31 87 VAL A N 1
ATOM 635 C CA . VAL A 1 87 ? -9.022 -5.829 6.773 1.00 98.31 87 VAL A CA 1
ATOM 636 C C . VAL A 1 87 ? -8.098 -6.454 5.729 1.00 98.31 87 VAL A C 1
ATOM 638 O O . VAL A 1 87 ? -8.444 -6.514 4.550 1.00 98.31 87 VAL A O 1
ATOM 641 N N . GLU A 1 88 ? -6.960 -7.007 6.135 1.00 98.25 88 GLU A N 1
ATOM 642 C CA . GLU A 1 88 ? -6.047 -7.726 5.243 1.00 98.25 88 GLU A CA 1
ATOM 643 C C . GLU A 1 88 ? -6.696 -8.943 4.579 1.00 98.25 88 GLU A C 1
ATOM 645 O O . GLU A 1 88 ? -6.528 -9.169 3.374 1.00 98.25 88 GLU A O 1
ATOM 650 N N . ARG A 1 89 ? -7.495 -9.710 5.332 1.00 98.19 89 ARG A N 1
ATOM 651 C CA . ARG A 1 89 ? -8.286 -10.816 4.772 1.00 98.19 89 ARG A CA 1
ATOM 652 C C . ARG A 1 89 ? -9.333 -10.313 3.781 1.00 98.19 89 ARG A C 1
ATOM 654 O O . ARG A 1 89 ? -9.482 -10.926 2.722 1.00 98.19 89 ARG A O 1
ATOM 661 N N . MET A 1 90 ? -10.009 -9.202 4.079 1.00 98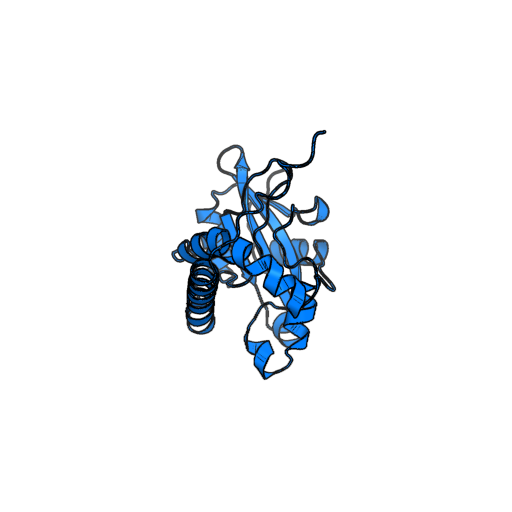.25 90 MET A N 1
ATOM 662 C CA . MET A 1 90 ? -10.979 -8.584 3.166 1.00 98.25 90 MET A CA 1
ATOM 663 C C . MET A 1 90 ? -10.309 -8.138 1.859 1.00 98.25 90 MET A C 1
ATOM 665 O O . MET A 1 90 ? -10.765 -8.499 0.773 1.00 98.25 90 MET A O 1
ATOM 669 N N . LEU A 1 91 ? -9.172 -7.439 1.944 1.00 98.44 91 LEU A N 1
ATOM 670 C CA . LEU A 1 91 ? -8.385 -7.018 0.779 1.00 98.44 91 LEU A CA 1
ATOM 671 C C . LEU A 1 91 ? -7.926 -8.224 -0.050 1.00 98.44 91 LEU A C 1
ATOM 673 O O . LEU A 1 91 ? -8.039 -8.230 -1.278 1.00 98.44 91 LEU A O 1
ATOM 677 N N . TRP A 1 92 ? -7.438 -9.281 0.600 1.00 97.94 92 TRP A N 1
ATOM 678 C CA . TRP A 1 92 ? -7.031 -10.507 -0.082 1.00 97.94 92 TRP A CA 1
ATOM 679 C C . TRP A 1 92 ? -8.172 -11.165 -0.868 1.00 97.94 92 TRP A C 1
ATOM 681 O O . TRP A 1 92 ? -7.977 -11.565 -2.026 1.00 97.94 92 TRP A O 1
ATOM 691 N N . GLN A 1 93 ? -9.352 -11.268 -0.251 1.00 97.62 93 GLN A N 1
ATOM 692 C CA . GLN A 1 93 ? -10.563 -11.815 -0.870 1.00 97.62 93 GLN A CA 1
ATOM 693 C C . GLN A 1 93 ? -11.029 -10.959 -2.053 1.00 97.62 93 GLN A C 1
ATOM 695 O O . GLN A 1 93 ? -11.407 -11.511 -3.084 1.00 97.62 93 GLN A O 1
ATOM 700 N N . ALA A 1 94 ? -10.889 -9.635 -1.953 1.00 97.00 94 ALA A N 1
ATOM 701 C CA . ALA A 1 94 ? -11.173 -8.687 -3.031 1.00 97.00 94 ALA A CA 1
ATOM 702 C C . ALA A 1 94 ? -10.176 -8.752 -4.208 1.00 97.00 94 ALA A C 1
ATOM 704 O O . ALA A 1 94 ? -10.355 -8.085 -5.225 1.00 97.00 94 ALA A O 1
ATOM 705 N N . GLY A 1 95 ? -9.118 -9.562 -4.104 1.00 96.19 95 GLY A N 1
ATOM 706 C CA . GLY A 1 95 ? -8.131 -9.744 -5.169 1.00 96.19 95 GLY A CA 1
ATOM 707 C C . GLY A 1 95 ? -6.835 -8.957 -4.972 1.00 96.19 95 GLY A C 1
ATOM 708 O O . GLY A 1 95 ? -5.912 -9.111 -5.782 1.00 96.19 95 GLY A O 1
ATOM 709 N N . CYS A 1 96 ? -6.709 -8.184 -3.890 1.00 96.88 96 CYS A N 1
ATOM 710 C CA . CYS A 1 96 ? -5.470 -7.489 -3.555 1.00 96.88 96 CYS A CA 1
ATOM 711 C C . CYS A 1 96 ? -4.333 -8.478 -3.258 1.00 96.88 96 CYS A C 1
ATOM 713 O O . CYS A 1 96 ? -4.525 -9.692 -3.090 1.00 96.88 96 CYS A O 1
ATOM 715 N N . ARG A 1 97 ? -3.111 -7.950 -3.232 1.00 95.12 97 ARG A N 1
ATOM 716 C CA . ARG A 1 97 ? -1.873 -8.674 -2.905 1.00 95.12 97 ARG A CA 1
ATOM 717 C C . ARG A 1 97 ? -0.980 -7.767 -2.073 1.00 95.12 97 ARG A C 1
ATOM 719 O O . ARG A 1 97 ? -1.054 -6.557 -2.258 1.00 95.12 97 ARG A O 1
ATOM 726 N N . ARG A 1 98 ? -0.092 -8.325 -1.248 1.00 94.88 98 ARG A N 1
ATOM 727 C CA . ARG A 1 98 ? 0.939 -7.523 -0.567 1.00 94.88 98 ARG A CA 1
ATOM 728 C C . ARG A 1 98 ? 1.738 -6.700 -1.580 1.00 94.88 98 ARG A C 1
ATOM 730 O O . ARG A 1 98 ? 2.177 -7.227 -2.609 1.00 94.88 98 ARG A O 1
ATOM 737 N N . ASN A 1 99 ? 1.932 -5.418 -1.291 1.00 92.94 99 ASN A N 1
ATOM 738 C CA . ASN A 1 99 ? 2.833 -4.573 -2.057 1.00 92.94 99 ASN A CA 1
ATOM 739 C C . ASN A 1 99 ? 4.268 -4.891 -1.625 1.00 92.94 99 ASN A C 1
ATOM 741 O O . ASN A 1 99 ? 4.631 -4.718 -0.468 1.00 92.94 99 ASN A O 1
ATOM 745 N N . VAL A 1 100 ? 5.104 -5.365 -2.542 1.00 89.88 100 VAL A N 1
ATOM 746 C CA . VAL A 1 100 ? 6.491 -5.743 -2.221 1.00 89.88 100 VAL A CA 1
ATOM 747 C C . VAL A 1 100 ? 7.472 -4.572 -2.252 1.00 89.88 100 VAL A C 1
ATOM 749 O O . VAL A 1 100 ? 8.612 -4.741 -1.832 1.00 89.88 100 VAL A O 1
ATOM 752 N N . LEU A 1 101 ? 7.042 -3.407 -2.749 1.00 86.38 101 LEU A N 1
ATOM 753 C CA . LEU A 1 101 ? 7.914 -2.266 -3.048 1.00 86.38 101 LEU A CA 1
ATOM 754 C C . LEU A 1 101 ? 7.361 -0.907 -2.600 1.00 86.38 101 LEU A C 1
ATOM 756 O O . LEU A 1 101 ? 7.921 0.116 -2.977 1.00 86.38 101 LEU A O 1
ATOM 760 N N . SER A 1 102 ? 6.295 -0.862 -1.799 1.00 86.81 102 SER A N 1
ATOM 761 C CA . SER A 1 102 ? 5.845 0.422 -1.248 1.00 86.81 102 SER A CA 1
ATOM 762 C C . SER A 1 102 ? 6.841 0.917 -0.194 1.00 86.81 102 SER A C 1
ATOM 764 O O . SER A 1 102 ? 7.387 0.137 0.589 1.00 86.81 102 SER A O 1
ATOM 766 N N . ALA A 1 103 ? 7.077 2.22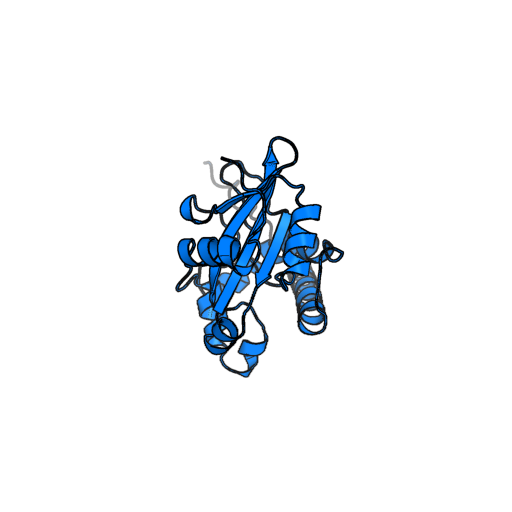5 -0.177 1.00 81.81 103 ALA A N 1
ATOM 767 C CA . ALA A 1 103 ? 7.869 2.869 0.862 1.00 81.81 103 ALA A CA 1
ATOM 768 C C . ALA A 1 103 ? 7.208 2.706 2.242 1.00 81.81 103 ALA A C 1
ATOM 770 O O . ALA A 1 103 ? 6.005 2.438 2.346 1.00 81.81 103 ALA A O 1
ATOM 771 N N . THR A 1 104 ? 7.999 2.871 3.304 1.00 84.44 104 THR A N 1
ATOM 772 C CA . THR A 1 104 ? 7.468 2.896 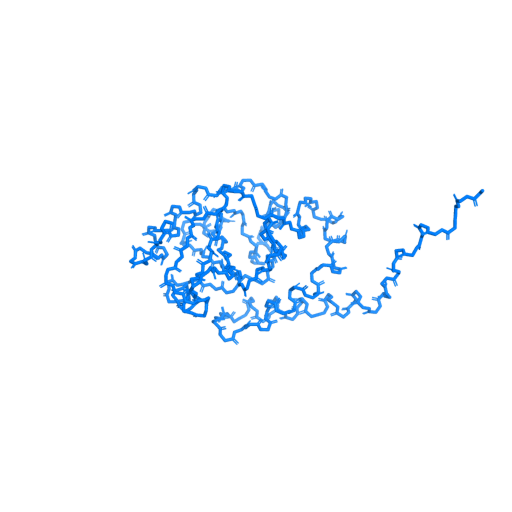4.674 1.00 84.44 104 THR A CA 1
ATOM 773 C C . THR A 1 104 ? 6.707 4.196 4.886 1.00 84.44 104 THR A C 1
ATOM 775 O O . 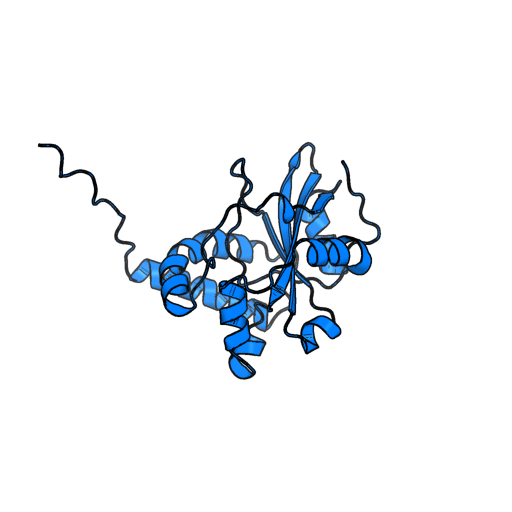THR A 1 104 ? 7.268 5.264 4.689 1.00 84.44 104 THR A O 1
ATOM 778 N N . LYS A 1 105 ? 5.445 4.128 5.304 1.00 89.75 105 LYS A N 1
ATOM 779 C CA . LYS A 1 105 ? 4.627 5.322 5.542 1.00 89.75 105 LYS A CA 1
ATOM 780 C C . LYS A 1 105 ? 4.260 5.429 7.021 1.00 89.75 105 LYS A C 1
ATOM 782 O O . LYS A 1 105 ? 4.127 4.414 7.717 1.00 89.75 105 LYS A O 1
ATOM 787 N N . THR A 1 106 ? 4.121 6.654 7.513 1.00 92.62 106 THR A N 1
ATOM 788 C CA . THR A 1 106 ? 3.693 6.938 8.892 1.00 92.62 106 THR A CA 1
ATOM 789 C C . THR A 1 106 ? 2.496 7.868 8.908 1.00 92.62 106 THR A C 1
ATOM 791 O O . THR A 1 106 ? 2.256 8.609 7.962 1.00 92.62 106 THR A O 1
ATOM 794 N N . THR A 1 107 ? 1.731 7.840 9.988 1.00 93.44 107 THR A N 1
ATOM 795 C CA . THR A 1 107 ? 0.723 8.865 10.276 1.00 93.44 107 THR A CA 1
ATOM 796 C C . THR A 1 107 ? 1.365 10.091 10.950 1.00 93.44 107 THR A C 1
ATOM 798 O O . THR A 1 107 ? 2.456 9.955 11.514 1.00 93.44 107 THR A O 1
ATOM 801 N N . PRO A 1 108 ? 0.683 11.256 10.988 1.00 91.62 108 PRO A N 1
ATOM 802 C CA . PRO A 1 108 ? 1.166 12.454 11.690 1.00 91.62 108 PRO A CA 1
ATOM 803 C C . PRO A 1 108 ? 1.420 12.283 13.192 1.00 91.62 108 PRO A C 1
ATOM 805 O O . PRO A 1 108 ? 2.214 13.004 13.787 1.00 91.62 108 PRO A O 1
ATOM 808 N N . ASP A 1 109 ? 0.761 11.314 13.829 1.00 91.56 109 ASP A N 1
ATOM 809 C CA . ASP A 1 109 ? 1.003 10.951 15.231 1.00 91.56 109 ASP A CA 1
ATOM 810 C C . ASP A 1 109 ? 2.057 9.838 15.402 1.00 91.56 109 ASP A C 1
ATOM 812 O O . ASP A 1 109 ? 2.238 9.308 16.498 1.00 91.56 109 ASP A O 1
ATOM 816 N N . GLY A 1 110 ? 2.774 9.484 14.331 1.00 91.12 110 GLY A N 1
ATOM 817 C CA . GLY A 1 110 ? 3.932 8.591 14.363 1.00 91.12 110 GLY A CA 1
ATOM 818 C C . GLY A 1 110 ? 3.612 7.094 14.351 1.00 91.12 110 GLY A C 1
ATOM 819 O O . GLY A 1 110 ? 4.526 6.278 14.512 1.00 91.12 110 GLY A O 1
ATOM 820 N N . ARG A 1 111 ? 2.350 6.689 14.145 1.00 93.25 111 ARG A N 1
ATOM 821 C CA . ARG A 1 111 ? 2.022 5.270 13.939 1.00 93.25 111 ARG A CA 1
ATOM 822 C C . ARG A 1 111 ? 2.637 4.799 12.628 1.00 93.25 111 ARG A C 1
ATOM 824 O O . ARG A 1 111 ? 2.588 5.481 11.604 1.00 93.25 111 ARG A O 1
ATOM 831 N N . ARG A 1 112 ? 3.211 3.600 12.664 1.00 91.88 112 ARG A N 1
ATOM 832 C CA . ARG A 1 112 ? 3.770 2.959 11.474 1.00 91.88 112 ARG A CA 1
ATOM 833 C C . ARG A 1 112 ? 2.687 2.214 10.716 1.00 91.88 112 ARG A C 1
ATOM 835 O O . ARG A 1 112 ? 1.758 1.676 11.317 1.00 91.88 112 ARG A O 1
ATOM 842 N N . GLN A 1 113 ? 2.862 2.161 9.404 1.00 93.75 113 GLN A N 1
ATOM 843 C CA . GLN A 1 113 ? 2.106 1.275 8.535 1.00 93.75 113 GLN A CA 1
ATOM 844 C C . GLN A 1 113 ? 2.220 -0.181 9.012 1.00 93.75 113 GLN A C 1
ATOM 846 O O . GLN A 1 113 ? 3.313 -0.663 9.311 1.00 93.75 113 GLN A O 1
ATOM 851 N N . LEU A 1 114 ? 1.080 -0.864 9.060 1.00 94.50 114 LEU A N 1
ATOM 852 C CA . LEU A 1 114 ? 0.947 -2.281 9.400 1.00 94.50 114 LEU A CA 1
ATOM 853 C C . LEU A 1 114 ? 0.862 -3.172 8.159 1.00 94.50 114 LEU A C 1
ATOM 855 O O . LEU A 1 114 ? 1.291 -4.317 8.203 1.00 94.50 114 LEU A O 1
ATOM 859 N N . GLY A 1 115 ? 0.356 -2.643 7.042 1.00 95.06 115 GLY A N 1
ATOM 860 C CA . GLY A 1 115 ? 0.278 -3.377 5.784 1.00 95.06 115 GLY A CA 1
ATOM 861 C C . GLY A 1 115 ? 0.149 -2.465 4.572 1.00 95.06 115 GLY A C 1
ATOM 862 O O . GLY A 1 115 ? -0.550 -1.456 4.636 1.00 95.06 115 GLY A O 1
ATOM 863 N N . ALA A 1 116 ? 0.800 -2.836 3.468 1.00 95.62 116 ALA A N 1
ATOM 864 C CA . ALA A 1 116 ? 0.585 -2.257 2.147 1.00 95.62 116 ALA A CA 1
ATOM 865 C C . ALA A 1 116 ? 0.087 -3.314 1.161 1.00 95.62 116 ALA A C 1
ATOM 867 O O . ALA A 1 116 ? 0.637 -4.415 1.035 1.00 95.62 116 ALA A O 1
ATOM 868 N N . TRP A 1 117 ? -0.943 -2.949 0.410 1.00 97.44 117 TRP A N 1
ATOM 869 C CA . TRP A 1 117 ? -1.675 -3.836 -0.476 1.00 97.44 117 TRP A CA 1
ATOM 870 C C . TRP A 1 117 ? -1.920 -3.168 -1.812 1.00 97.44 117 TRP A C 1
ATOM 872 O O . TRP A 1 117 ? -2.315 -2.017 -1.876 1.00 97.44 117 TRP A O 1
ATOM 882 N N . VAL A 1 118 ? -1.751 -3.923 -2.889 1.00 96.25 118 VAL A N 1
ATOM 883 C CA . VAL A 1 118 ? -2.009 -3.448 -4.245 1.00 96.25 118 VAL A CA 1
ATOM 884 C C . VAL A 1 118 ? -3.191 -4.166 -4.858 1.00 96.25 118 VAL A C 1
ATOM 886 O O . VAL A 1 118 ? -3.266 -5.401 -4.848 1.00 96.25 118 VAL A O 1
ATOM 889 N N . TYR A 1 119 ? -4.069 -3.384 -5.471 1.00 96.44 119 TYR A N 1
ATOM 890 C CA . TYR A 1 119 ? -5.129 -3.854 -6.346 1.00 96.44 119 TYR A CA 1
ATOM 891 C C . TYR A 1 119 ? -4.869 -3.381 -7.776 1.00 96.44 119 TYR A C 1
ATOM 893 O O . TYR A 1 119 ? -4.443 -2.251 -8.005 1.00 96.44 119 TYR A O 1
ATOM 901 N N . ARG A 1 120 ? -5.094 -4.266 -8.748 1.00 94.00 120 ARG A N 1
ATOM 902 C CA . ARG A 1 120 ? -4.939 -3.970 -10.178 1.00 94.00 120 ARG A CA 1
ATOM 903 C C . ARG A 1 120 ? -6.062 -4.659 -10.935 1.00 94.00 120 ARG A C 1
ATOM 905 O O . ARG A 1 120 ? -5.999 -5.872 -11.148 1.00 94.00 120 ARG A O 1
ATOM 912 N N . ASN A 1 121 ? -7.089 -3.911 -11.320 1.00 88.75 121 ASN A N 1
ATOM 913 C CA . ASN A 1 121 ? -8.104 -4.438 -12.231 1.00 88.75 121 ASN A CA 1
ATOM 914 C C . ASN A 1 121 ? -7.551 -4.478 -13.679 1.00 88.75 121 ASN A C 1
ATOM 916 O O . ASN A 1 121 ? -6.490 -3.909 -13.954 1.00 88.75 121 ASN A O 1
ATOM 920 N N . PRO A 1 122 ? -8.234 -5.138 -14.634 1.00 87.75 122 PRO A N 1
ATOM 921 C CA . PRO A 1 122 ? -7.751 -5.222 -16.014 1.00 87.75 122 PRO A CA 1
ATOM 922 C C . PRO A 1 122 ? -7.515 -3.864 -16.694 1.00 87.75 122 PRO A C 1
ATOM 924 O O . PRO A 1 122 ? -6.574 -3.735 -17.477 1.00 87.75 122 PRO A O 1
ATOM 927 N N . ALA A 1 123 ? -8.334 -2.852 -16.386 1.00 86.75 123 ALA A N 1
ATOM 928 C CA . ALA A 1 123 ? -8.174 -1.510 -16.943 1.00 86.75 123 ALA A CA 1
ATOM 929 C C . ALA A 1 123 ? -6.912 -0.819 -16.400 1.00 86.75 123 ALA A C 1
ATOM 931 O O . ALA A 1 123 ? -6.169 -0.214 -17.172 1.00 86.75 123 ALA A O 1
ATOM 932 N N . ASP A 1 124 ? -6.626 -0.971 -15.105 1.00 88.62 124 ASP A N 1
ATOM 933 C CA . ASP A 1 124 ? -5.405 -0.467 -14.472 1.00 88.62 124 ASP A CA 1
ATOM 934 C C . ASP A 1 124 ? -4.164 -1.138 -15.052 1.00 88.62 124 ASP A C 1
ATOM 936 O O . ASP A 1 124 ? -3.209 -0.453 -15.406 1.00 88.62 124 ASP A O 1
ATOM 940 N N . VAL A 1 125 ? -4.190 -2.463 -15.242 1.00 83.44 125 VAL A N 1
ATOM 941 C CA . VAL A 1 125 ? -3.073 -3.190 -15.868 1.00 83.44 125 VAL A CA 1
ATOM 942 C C . VAL A 1 125 ? -2.786 -2.653 -17.271 1.00 83.44 125 VAL A C 1
ATOM 944 O O . VAL A 1 125 ? -1.623 -2.438 -17.602 1.00 83.44 125 VAL A O 1
ATOM 947 N N . GLY A 1 126 ? -3.819 -2.397 -18.082 1.00 84.88 126 GLY A N 1
ATOM 948 C CA . GLY A 1 126 ? -3.656 -1.809 -19.417 1.00 84.88 126 GLY A CA 1
ATOM 949 C C . GLY A 1 126 ? -3.105 -0.379 -19.403 1.00 84.88 126 GLY A C 1
ATOM 950 O O . GLY A 1 126 ? -2.483 0.045 -20.372 1.00 84.88 126 GLY A O 1
ATOM 951 N N . ARG A 1 127 ? -3.300 0.349 -18.299 1.00 88.38 127 ARG A N 1
ATOM 952 C CA . ARG A 1 127 ? -2.813 1.721 -18.088 1.00 88.38 127 ARG A CA 1
ATOM 953 C C . ARG A 1 127 ? -1.549 1.798 -17.230 1.00 88.38 127 ARG A C 1
ATOM 955 O O . ARG A 1 127 ? -1.134 2.900 -16.902 1.00 88.38 127 ARG A O 1
ATOM 962 N N . GLN A 1 128 ? -0.956 0.658 -16.866 1.00 93.69 128 GLN A N 1
ATOM 963 C CA . GLN A 1 128 ? 0.203 0.572 -15.970 1.00 93.69 128 GLN A CA 1
ATOM 964 C C . GLN A 1 128 ? -0.046 1.157 -14.565 1.00 93.69 128 GLN A C 1
ATOM 966 O O . GLN A 1 128 ? 0.902 1.542 -13.886 1.00 93.69 128 GLN A O 1
ATOM 971 N N . MET A 1 129 ? -1.299 1.194 -14.110 1.00 94.62 129 MET A N 1
ATOM 972 C CA . MET A 1 129 ? -1.707 1.764 -12.821 1.00 94.62 129 MET A CA 1
ATOM 973 C C . MET A 1 129 ? -1.977 0.683 -11.763 1.00 94.62 129 MET A C 1
ATOM 975 O O . MET A 1 129 ? -2.067 -0.514 -12.059 1.00 94.62 129 MET A O 1
ATOM 979 N N . GLN A 1 130 ? -2.110 1.110 -10.510 1.00 95.81 130 GLN A N 1
ATOM 980 C CA . GLN A 1 130 ? -2.580 0.314 -9.380 1.00 95.81 130 GLN A CA 1
ATOM 981 C C . GLN A 1 130 ? -3.270 1.199 -8.340 1.00 95.81 130 GLN A C 1
ATOM 983 O O . GLN A 1 130 ? -3.062 2.408 -8.313 1.00 95.81 130 GLN A O 1
ATOM 988 N N . VAL A 1 131 ? -4.041 0.584 -7.446 1.00 97.31 131 VAL A N 1
ATOM 989 C CA . VAL A 1 131 ? -4.427 1.202 -6.171 1.00 97.31 131 VAL A CA 1
ATOM 990 C C . VAL A 1 131 ? -3.523 0.637 -5.083 1.00 97.31 131 VAL A C 1
ATOM 992 O O . VAL A 1 131 ? -3.518 -0.582 -4.895 1.00 97.31 131 VAL A O 1
ATOM 995 N N . ASP A 1 132 ? -2.767 1.495 -4.399 1.00 96.44 132 ASP A N 1
ATOM 996 C CA . ASP A 1 132 ? -2.036 1.153 -3.170 1.00 96.44 132 ASP A CA 1
ATOM 997 C C . ASP A 1 132 ? -2.938 1.466 -1.974 1.00 96.44 132 ASP A C 1
ATOM 999 O O . ASP A 1 132 ? -3.533 2.541 -1.895 1.00 96.44 132 ASP A O 1
ATOM 1003 N N . VAL A 1 133 ? -3.081 0.501 -1.073 1.00 97.94 133 VAL A N 1
ATOM 1004 C CA . VAL A 1 133 ? -3.920 0.562 0.125 1.00 97.94 133 VAL A CA 1
ATOM 1005 C C . VAL A 1 133 ? -3.032 0.313 1.329 1.00 97.94 133 VAL A C 1
ATOM 1007 O O . VAL A 1 133 ? -2.297 -0.674 1.382 1.00 97.94 133 VAL A O 1
ATOM 1010 N N . LEU A 1 134 ? -3.119 1.203 2.303 1.00 97.25 134 LEU A N 1
ATOM 1011 C CA . LEU A 1 134 ? -2.222 1.281 3.442 1.00 97.25 134 LEU A CA 1
ATOM 1012 C C . LEU A 1 134 ? -3.030 1.177 4.722 1.00 97.25 134 LEU A C 1
ATOM 1014 O O . LEU A 1 134 ? -4.038 1.866 4.885 1.00 97.25 134 LEU A O 1
ATOM 1018 N N . LEU A 1 135 ? -2.574 0.321 5.627 1.00 97.75 135 LEU A N 1
ATOM 1019 C CA . LEU A 1 135 ? -3.258 0.023 6.876 1.00 97.75 135 LEU A CA 1
ATOM 1020 C C . LEU A 1 135 ? -2.449 0.543 8.056 1.00 97.75 135 LEU A C 1
ATOM 1022 O O . LEU A 1 135 ? -1.238 0.334 8.128 1.00 97.75 135 LEU A O 1
ATOM 1026 N N . PHE A 1 136 ? -3.133 1.170 9.004 1.00 97.06 136 PHE A N 1
ATOM 1027 C CA . PHE A 1 136 ? -2.579 1.656 10.261 1.00 97.06 136 PHE A CA 1
ATOM 1028 C C . PHE A 1 136 ? -3.510 1.256 11.408 1.00 97.06 136 PHE A C 1
ATOM 1030 O O . PHE A 1 136 ? -4.726 1.171 11.229 1.00 97.06 136 PHE A O 1
ATOM 1037 N N . ALA A 1 137 ? -2.957 1.053 12.605 1.00 96.38 137 ALA A N 1
ATOM 1038 C CA . ALA A 1 137 ? -3.776 0.819 13.795 1.00 96.38 137 ALA A CA 1
ATOM 1039 C C . ALA A 1 137 ? -4.704 2.017 14.041 1.00 96.38 137 ALA A C 1
ATOM 1041 O O . ALA A 1 137 ? -4.225 3.150 14.119 1.00 96.38 137 ALA A O 1
ATOM 1042 N N . GLY A 1 138 ? -6.005 1.778 14.181 1.00 95.19 138 GLY A N 1
ATOM 1043 C CA . GLY A 1 138 ? -6.996 2.761 14.613 1.00 95.19 138 GLY A CA 1
ATOM 1044 C C . GLY A 1 138 ? -7.352 2.618 16.102 1.00 95.19 138 GLY A C 1
ATOM 1045 O O . GLY A 1 138 ? -6.901 1.690 16.777 1.00 95.19 138 GLY A O 1
ATOM 1046 N N . PRO A 1 139 ? -8.147 3.548 16.657 1.00 93.25 139 PRO A N 1
ATOM 1047 C CA . PRO A 1 139 ? -8.682 3.421 18.012 1.00 93.25 139 PRO A CA 1
ATOM 1048 C C . PRO A 1 139 ? -9.701 2.274 18.108 1.00 93.25 139 PRO A C 1
ATOM 1050 O O . PRO A 1 139 ? -10.333 1.930 17.117 1.00 93.25 139 PRO A O 1
ATOM 1053 N N . ASN A 1 140 ? -9.929 1.730 19.306 1.00 91.94 140 ASN A N 1
ATOM 1054 C CA . ASN A 1 140 ? -11.014 0.770 19.578 1.00 91.94 140 ASN A CA 1
ATOM 1055 C C . ASN A 1 140 ? -11.067 -0.436 18.616 1.00 91.94 140 ASN A C 1
ATOM 1057 O O . ASN A 1 140 ? -12.150 -0.812 18.177 1.00 91.94 140 ASN A O 1
ATOM 1061 N N . ASP A 1 141 ? -9.908 -1.015 18.285 1.00 90.88 141 ASP A N 1
ATOM 1062 C CA . ASP A 1 141 ? -9.800 -2.168 17.374 1.00 90.88 141 ASP A CA 1
ATOM 1063 C C . ASP A 1 141 ? -10.330 -1.892 15.951 1.00 90.88 141 ASP A C 1
ATOM 1065 O O . ASP A 1 141 ? -10.847 -2.764 15.258 1.00 90.88 141 ASP A O 1
ATOM 1069 N N . THR A 1 142 ? -10.223 -0.634 15.514 1.00 97.19 142 THR A N 1
ATOM 1070 C CA . THR A 1 142 ? -10.471 -0.225 14.127 1.00 97.19 142 THR A CA 1
ATOM 1071 C C . THR A 1 142 ? -9.168 -0.163 13.336 1.00 97.19 142 THR A C 1
ATOM 1073 O O . THR A 1 142 ? -8.068 -0.135 13.895 1.00 97.19 142 THR A O 1
ATOM 1076 N N . THR A 1 143 ? -9.289 -0.070 12.016 1.00 98.25 143 THR A N 1
ATOM 1077 C CA . THR A 1 143 ? -8.154 0.128 11.113 1.00 98.25 143 THR A CA 1
ATOM 1078 C C . THR A 1 143 ? -8.287 1.464 10.411 1.00 98.25 143 THR A C 1
ATOM 1080 O O . THR A 1 143 ? -9.281 1.718 9.736 1.00 98.25 143 THR A O 1
ATOM 1083 N N . LEU A 1 144 ? -7.274 2.316 10.534 1.00 97.81 144 LEU A N 1
ATOM 1084 C CA . LEU A 1 144 ? -7.159 3.520 9.720 1.00 97.81 144 LEU A CA 1
ATOM 1085 C C . LEU A 1 144 ? -6.609 3.138 8.351 1.00 97.81 144 LEU A C 1
ATOM 1087 O O . LEU A 1 144 ? -5.543 2.528 8.253 1.00 97.81 144 LEU A O 1
ATOM 1091 N N . VAL A 1 145 ? -7.344 3.501 7.304 1.00 98.12 145 VAL A N 1
ATOM 1092 C CA . VAL A 1 145 ? -7.023 3.132 5.928 1.00 98.12 145 VAL A CA 1
ATOM 1093 C C . VAL A 1 145 ? -6.709 4.377 5.116 1.00 98.12 145 VAL A C 1
ATOM 1095 O O . VAL A 1 145 ? -7.476 5.343 5.107 1.00 98.12 145 VAL A O 1
ATOM 1098 N N . ALA A 1 146 ? -5.592 4.326 4.401 1.00 97.50 146 ALA A N 1
ATOM 1099 C CA . ALA A 1 146 ? -5.243 5.284 3.363 1.00 97.50 146 ALA A CA 1
ATOM 1100 C C . ALA A 1 146 ? -5.148 4.577 2.008 1.00 97.50 146 ALA A C 1
ATOM 1102 O O . ALA A 1 146 ? -4.864 3.378 1.950 1.00 97.50 146 ALA A O 1
ATOM 1103 N N . ALA A 1 147 ? -5.410 5.298 0.922 1.00 97.31 147 ALA A N 1
ATOM 1104 C CA . ALA A 1 147 ? -5.276 4.751 -0.421 1.00 97.31 147 ALA A CA 1
ATOM 1105 C C . ALA A 1 147 ? -5.008 5.833 -1.463 1.00 97.31 147 ALA A C 1
ATOM 1107 O O . ALA A 1 147 ? -5.496 6.956 -1.353 1.00 97.31 147 ALA A O 1
ATOM 1108 N N . HIS A 1 148 ? -4.302 5.454 -2.522 1.00 96.25 148 HIS A N 1
ATOM 1109 C CA . HIS A 1 148 ? -4.135 6.280 -3.713 1.00 96.25 148 HIS A CA 1
ATOM 1110 C C . HIS A 1 148 ? -4.053 5.426 -4.980 1.00 96.25 148 HIS A C 1
ATOM 1112 O O . HIS A 1 148 ? -3.657 4.259 -4.949 1.00 96.25 148 HIS A O 1
ATOM 1118 N N . HIS A 1 149 ? -4.470 6.011 -6.101 1.00 96.25 149 HIS A N 1
ATOM 1119 C CA . HIS A 1 149 ? -4.266 5.459 -7.437 1.00 96.25 149 HIS A CA 1
ATOM 1120 C C . HIS A 1 149 ? -2.968 6.021 -8.006 1.00 96.25 149 HIS A C 1
ATOM 1122 O O . HIS A 1 149 ? -2.739 7.224 -7.956 1.00 96.25 149 HIS A O 1
ATOM 1128 N N . GLU A 1 150 ? -2.099 5.157 -8.505 1.00 94.06 150 GLU A N 1
ATOM 1129 C CA . GLU A 1 150 ? -0.734 5.530 -8.879 1.00 94.06 150 GLU A CA 1
ATOM 1130 C C . GLU A 1 150 ? -0.192 4.621 -9.984 1.00 94.06 150 GLU A C 1
ATOM 1132 O O . GLU A 1 150 ? -0.762 3.565 -10.286 1.00 94.06 150 GLU A O 1
ATOM 1137 N N . TYR A 1 151 ? 0.942 5.006 -10.573 1.00 93.75 151 TYR A N 1
ATOM 1138 C CA . TYR A 1 151 ? 1.695 4.099 -11.432 1.00 93.75 151 TYR A CA 1
ATOM 1139 C C . TYR A 1 151 ? 2.100 2.843 -10.676 1.00 93.75 151 TYR A C 1
ATOM 1141 O O . TYR A 1 151 ? 2.373 2.844 -9.476 1.00 93.75 151 TYR A O 1
ATOM 1149 N N . SER A 1 152 ? 2.137 1.733 -11.399 1.00 91.50 152 SER A N 1
ATOM 1150 C CA . SER A 1 152 ? 2.307 0.446 -10.773 1.00 91.50 152 SER A CA 1
ATOM 1151 C C . SER A 1 152 ? 3.753 0.160 -10.376 1.00 91.50 152 SER A C 1
ATOM 1153 O O . SER A 1 152 ? 4.640 0.091 -11.220 1.00 91.50 152 SER A O 1
ATOM 1155 N N . SER A 1 153 ? 3.945 -0.232 -9.117 1.00 87.38 153 SER A N 1
ATOM 1156 C CA . SER A 1 153 ? 5.190 -0.819 -8.602 1.00 87.38 153 SER A CA 1
ATOM 1157 C C . SER A 1 153 ? 5.462 -2.256 -9.089 1.00 87.38 153 SER A C 1
ATOM 1159 O O . SER A 1 153 ? 6.349 -2.945 -8.581 1.00 87.38 153 SER A O 1
ATOM 1161 N N . SER A 1 154 ? 4.682 -2.775 -10.047 1.00 85.19 154 SER A N 1
ATOM 1162 C CA . SER A 1 154 ? 4.880 -4.128 -10.569 1.00 85.19 154 SER A CA 1
ATOM 1163 C C . SER A 1 154 ? 6.183 -4.226 -11.357 1.00 85.19 154 SER A C 1
ATOM 1165 O O . SER A 1 154 ? 6.376 -3.538 -12.355 1.00 85.19 154 SER A O 1
ATOM 1167 N N . LEU A 1 155 ? 7.033 -5.185 -10.988 1.00 81.62 155 LEU A N 1
ATOM 1168 C CA . LEU A 1 155 ? 8.276 -5.436 -11.717 1.00 81.62 155 LEU A CA 1
ATOM 1169 C C . LEU A 1 155 ? 8.093 -5.957 -13.141 1.00 81.62 155 LEU A C 1
ATOM 1171 O O . LEU A 1 155 ? 9.059 -5.971 -13.899 1.00 81.62 155 LEU A O 1
ATOM 1175 N N . ARG A 1 156 ? 6.874 -6.346 -13.536 1.00 80.94 156 ARG A N 1
ATOM 1176 C CA . ARG A 1 156 ? 6.563 -6.655 -14.937 1.00 80.94 156 ARG A CA 1
ATOM 1177 C C . ARG A 1 156 ? 6.980 -5.507 -15.864 1.00 80.94 156 ARG A C 1
ATOM 1179 O O . ARG A 1 156 ? 7.454 -5.746 -16.971 1.00 80.94 156 ARG A O 1
ATOM 1186 N N . TRP A 1 157 ? 6.853 -4.271 -15.390 1.00 80.62 157 TRP A N 1
ATOM 1187 C CA . TRP A 1 157 ? 7.188 -3.097 -16.180 1.00 80.62 157 TRP A CA 1
ATOM 1188 C C . TRP A 1 157 ? 8.694 -2.900 -16.358 1.00 80.62 157 TRP A C 1
ATOM 1190 O O . TRP A 1 157 ? 9.079 -2.271 -17.325 1.00 80.62 157 TRP A O 1
ATOM 1200 N N . LEU A 1 158 ? 9.571 -3.521 -15.558 1.00 77.31 158 LEU A N 1
ATOM 1201 C CA . LEU A 1 158 ? 11.021 -3.422 -15.794 1.00 77.31 158 LEU A CA 1
ATOM 1202 C C . LEU A 1 158 ? 11.435 -3.925 -17.182 1.00 77.31 158 LEU A C 1
ATOM 1204 O O . LEU A 1 158 ? 12.382 -3.405 -17.764 1.00 77.31 158 LEU A O 1
ATOM 1208 N N . THR A 1 159 ? 10.740 -4.941 -17.699 1.00 79.19 159 THR A N 1
ATOM 1209 C CA . THR A 1 159 ? 11.021 -5.514 -19.021 1.00 79.19 159 THR A CA 1
ATOM 1210 C C . THR A 1 159 ? 10.210 -4.878 -20.146 1.00 79.19 159 THR A C 1
ATOM 1212 O O . THR A 1 159 ? 10.620 -4.973 -21.297 1.00 79.19 159 THR A O 1
ATOM 1215 N N . GLU A 1 160 ? 9.059 -4.273 -19.836 1.00 84.62 160 GLU A N 1
ATOM 1216 C CA . GLU A 1 160 ? 8.144 -3.699 -20.837 1.00 84.62 160 GLU A CA 1
ATOM 1217 C C . GLU A 1 160 ? 8.333 -2.181 -20.985 1.00 84.62 160 GLU A C 1
ATOM 1219 O O . GLU A 1 160 ? 8.475 -1.685 -22.098 1.00 84.62 160 GLU A O 1
ATOM 1224 N N . ASP A 1 161 ? 8.361 -1.454 -19.867 1.00 88.25 161 ASP A N 1
ATOM 1225 C CA . ASP A 1 161 ? 8.570 -0.008 -19.791 1.00 88.25 161 ASP A CA 1
ATOM 1226 C C . ASP A 1 161 ? 9.099 0.389 -18.391 1.00 88.25 161 ASP A C 1
ATOM 1228 O O . ASP A 1 161 ? 8.316 0.607 -17.457 1.00 88.25 161 ASP A O 1
ATOM 1232 N N . PRO A 1 162 ? 10.427 0.489 -18.198 1.00 86.44 162 PRO A N 1
ATOM 1233 C CA . PRO A 1 162 ? 11.010 0.792 -16.892 1.00 86.44 162 PRO A CA 1
ATOM 1234 C C . PRO A 1 162 ? 10.673 2.205 -16.390 1.00 86.44 162 PRO A C 1
ATOM 1236 O O . PRO A 1 162 ? 10.829 2.473 -15.196 1.00 86.44 162 PRO A O 1
ATOM 1239 N N . SER A 1 163 ? 10.178 3.102 -17.257 1.00 89.00 163 SER A N 1
ATOM 1240 C CA . SER A 1 163 ? 9.768 4.448 -16.844 1.00 89.00 163 SER A CA 1
ATOM 1241 C C . SER A 1 163 ? 8.585 4.423 -15.877 1.00 89.00 163 SER A C 1
ATOM 1243 O O . SER A 1 163 ? 8.462 5.324 -15.055 1.00 89.00 163 SER A O 1
ATOM 1245 N N . VAL A 1 164 ? 7.759 3.371 -15.899 1.00 89.31 164 VAL A N 1
ATOM 1246 C CA . VAL A 1 164 ? 6.639 3.199 -14.960 1.00 89.31 164 VAL A CA 1
ATOM 1247 C C . VAL A 1 164 ? 7.132 3.179 -13.516 1.00 89.31 164 VAL A C 1
ATOM 1249 O O . VAL A 1 164 ? 6.530 3.813 -12.652 1.00 89.31 164 VAL A O 1
ATOM 1252 N N . LEU A 1 165 ? 8.249 2.494 -13.252 1.00 86.75 165 LEU A N 1
ATOM 1253 C CA . LEU A 1 165 ? 8.801 2.409 -11.903 1.00 86.75 165 LEU A CA 1
ATOM 1254 C C . LEU A 1 165 ? 9.395 3.752 -11.460 1.00 86.75 165 LEU A C 1
ATOM 1256 O O . LEU A 1 165 ? 9.218 4.144 -10.313 1.00 86.75 165 LEU A O 1
ATOM 1260 N N . VAL A 1 166 ? 10.043 4.478 -12.378 1.00 86.69 166 VAL A N 1
ATOM 1261 C CA . VAL A 1 166 ? 10.532 5.845 -12.129 1.00 86.69 166 VAL A CA 1
ATOM 1262 C C . VAL A 1 166 ? 9.369 6.770 -11.771 1.00 86.69 166 VAL A C 1
ATOM 1264 O O . VAL A 1 166 ? 9.413 7.428 -10.740 1.00 86.69 166 VAL A O 1
ATOM 1267 N N . LYS A 1 167 ? 8.290 6.760 -12.561 1.00 88.94 167 LYS A N 1
ATOM 1268 C CA . LYS A 1 167 ? 7.091 7.574 -12.307 1.00 88.94 167 LYS A CA 1
ATOM 1269 C C . LYS A 1 167 ? 6.413 7.222 -10.983 1.00 88.94 167 LYS A C 1
ATOM 1271 O O . LYS A 1 167 ? 5.987 8.120 -10.265 1.00 88.94 167 LYS A O 1
ATOM 1276 N N . HIS A 1 168 ? 6.345 5.930 -10.651 1.00 89.00 168 HIS A N 1
ATOM 1277 C CA . HIS A 1 168 ? 5.842 5.453 -9.362 1.00 89.00 168 HIS A CA 1
ATOM 1278 C C . HIS A 1 168 ? 6.646 6.052 -8.196 1.00 89.00 168 HIS A C 1
ATOM 1280 O O . HIS A 1 168 ? 6.066 6.689 -7.323 1.00 89.00 168 HIS A O 1
ATOM 1286 N N . TYR A 1 169 ? 7.980 5.936 -8.208 1.00 84.62 169 TYR A N 1
ATOM 1287 C CA . TYR A 1 169 ? 8.827 6.501 -7.145 1.00 84.62 169 TYR A CA 1
ATOM 1288 C C . TYR A 1 169 ? 8.887 8.036 -7.146 1.00 84.62 169 TYR A C 1
ATOM 1290 O O . TYR A 1 169 ? 9.067 8.650 -6.094 1.00 84.62 169 TYR A O 1
ATOM 1298 N N . ALA A 1 170 ? 8.668 8.665 -8.300 1.00 84.19 170 ALA A N 1
ATOM 1299 C CA . ALA A 1 170 ? 8.481 10.105 -8.413 1.00 84.19 170 ALA A CA 1
ATOM 1300 C C . ALA A 1 170 ? 7.154 10.597 -7.811 1.00 84.19 170 ALA A C 1
ATOM 1302 O O . ALA A 1 170 ? 6.984 11.804 -7.639 1.00 84.19 170 ALA A O 1
ATOM 1303 N N . GLY A 1 171 ? 6.220 9.694 -7.484 1.00 81.12 171 GLY A N 1
ATOM 1304 C CA . GLY A 1 171 ? 4.869 10.053 -7.053 1.00 81.12 171 GLY A CA 1
ATOM 1305 C C . GLY A 1 171 ? 4.063 10.738 -8.160 1.00 81.12 171 GLY A C 1
ATOM 1306 O O . GLY A 1 171 ? 3.091 11.443 -7.881 1.00 81.12 171 GLY A O 1
ATOM 1307 N N . GLU A 1 172 ? 4.463 10.568 -9.426 1.00 83.62 172 GLU A N 1
ATOM 1308 C CA . GLU A 1 172 ? 3.754 11.165 -10.550 1.00 83.62 172 GLU A CA 1
ATOM 1309 C C . GLU A 1 172 ? 2.337 10.600 -10.613 1.00 83.62 172 GLU A C 1
ATOM 1311 O O . GLU A 1 172 ? 2.134 9.386 -10.626 1.00 83.62 172 GLU A O 1
ATOM 1316 N N . THR A 1 173 ? 1.345 11.488 -10.705 1.00 82.06 173 THR A N 1
ATOM 1317 C CA . THR A 1 173 ? -0.079 11.129 -10.835 1.00 82.06 173 THR A CA 1
ATOM 1318 C C . THR A 1 173 ? -0.668 10.344 -9.656 1.00 82.06 173 THR A C 1
ATOM 1320 O O . THR A 1 173 ? -1.691 9.689 -9.827 1.00 82.06 173 THR A O 1
ATOM 1323 N N . CYS A 1 174 ? -0.063 10.438 -8.465 1.00 88.75 174 CYS A N 1
ATOM 1324 C CA . CYS A 1 174 ? -0.682 9.955 -7.232 1.00 88.75 174 CYS A CA 1
ATOM 1325 C C . CYS A 1 174 ? -2.033 10.663 -7.012 1.00 88.75 174 CYS A C 1
ATOM 1327 O O . CYS A 1 174 ? -2.082 11.881 -6.826 1.00 88.75 174 CYS A O 1
ATOM 1329 N N . ASP A 1 175 ? -3.127 9.899 -7.070 1.00 95.19 175 ASP A N 1
ATOM 1330 C CA . ASP A 1 175 ? -4.502 10.382 -6.929 1.00 95.19 175 ASP A CA 1
ATOM 1331 C C . ASP A 1 175 ? -5.199 9.688 -5.742 1.00 95.19 175 ASP A C 1
ATOM 1333 O O . ASP A 1 175 ? -5.757 8.587 -5.875 1.00 95.19 175 ASP A O 1
ATOM 1337 N N . PRO A 1 176 ? -5.183 10.330 -4.561 1.00 96.00 176 PRO A N 1
ATOM 1338 C CA . PRO A 1 176 ? -5.881 9.849 -3.376 1.00 96.00 176 PRO A CA 1
ATOM 1339 C C . PRO A 1 176 ? -7.392 9.682 -3.551 1.00 96.00 176 PRO A C 1
ATOM 1341 O O . PRO A 1 176 ? -7.978 8.710 -3.075 1.00 96.00 176 PRO A O 1
ATOM 1344 N N . HIS A 1 177 ? -8.042 10.602 -4.269 1.00 96.56 177 HIS A N 1
ATOM 1345 C CA . HIS A 1 177 ? -9.494 10.590 -4.429 1.00 96.56 177 HIS A CA 1
ATOM 1346 C C . HIS A 1 177 ? -9.948 9.427 -5.312 1.00 96.56 177 HIS A C 1
ATOM 1348 O O . HIS A 1 177 ? -10.923 8.744 -4.982 1.00 96.56 177 HIS A O 1
ATOM 1354 N N . ALA A 1 178 ? -9.228 9.159 -6.405 1.00 96.31 178 ALA A N 1
ATOM 1355 C CA . ALA A 1 178 ? -9.466 7.977 -7.226 1.00 96.31 178 ALA A CA 1
ATOM 1356 C C . ALA A 1 178 ? -9.200 6.685 -6.439 1.00 96.31 178 ALA A C 1
ATOM 1358 O O . ALA A 1 178 ? -10.018 5.764 -6.491 1.00 96.31 178 ALA A O 1
ATOM 1359 N N . GLY A 1 179 ? -8.108 6.634 -5.664 1.00 97.00 179 GLY A N 1
ATOM 1360 C CA . GLY A 1 179 ? -7.784 5.496 -4.799 1.00 97.00 179 GLY A CA 1
ATOM 1361 C C . GLY A 1 179 ? -8.895 5.184 -3.793 1.00 97.00 179 GLY A C 1
ATOM 1362 O O . GLY A 1 179 ? -9.380 4.052 -3.741 1.00 97.00 179 GLY A O 1
ATOM 1363 N N . ALA A 1 180 ? -9.363 6.201 -3.065 1.00 97.50 180 ALA A N 1
ATOM 1364 C CA . ALA A 1 180 ? -10.472 6.099 -2.118 1.00 97.50 180 ALA A CA 1
ATOM 1365 C C . ALA A 1 180 ? -11.764 5.608 -2.789 1.00 97.50 180 ALA A C 1
ATOM 1367 O O . ALA A 1 180 ? -12.409 4.674 -2.306 1.00 97.50 180 ALA A O 1
ATOM 1368 N N . ALA A 1 181 ? -12.119 6.188 -3.940 1.00 96.88 181 ALA A N 1
ATOM 1369 C CA . ALA A 1 181 ? -13.329 5.819 -4.667 1.00 96.88 181 ALA A CA 1
ATOM 1370 C C . ALA A 1 181 ? -13.292 4.365 -5.163 1.00 96.88 181 ALA A C 1
ATOM 1372 O O . ALA A 1 181 ? -14.295 3.658 -5.054 1.00 96.88 181 ALA A O 1
ATOM 1373 N N . ILE A 1 182 ? -12.155 3.897 -5.691 1.00 97.12 182 ILE A N 1
ATOM 1374 C CA . ILE A 1 182 ? -11.997 2.501 -6.125 1.00 97.12 182 ILE A CA 1
ATOM 1375 C C . ILE A 1 182 ? -12.043 1.564 -4.914 1.00 97.12 182 ILE A C 1
ATOM 1377 O O . ILE A 1 182 ? -12.737 0.545 -4.964 1.00 97.12 182 ILE A O 1
ATOM 1381 N N . LEU A 1 183 ? -11.368 1.920 -3.815 1.00 97.94 183 LEU A N 1
ATOM 1382 C CA . LEU A 1 183 ? -11.383 1.131 -2.586 1.00 97.94 183 LEU A CA 1
ATOM 1383 C C . LEU A 1 183 ? -12.807 0.939 -2.065 1.00 97.94 183 LEU A C 1
ATOM 1385 O O . LEU A 1 183 ? -13.229 -0.194 -1.860 1.00 97.94 183 LEU A O 1
ATOM 1389 N N . GLN A 1 184 ? -13.571 2.018 -1.926 1.00 97.38 184 GLN A N 1
ATOM 1390 C CA . GLN A 1 184 ? -14.923 1.966 -1.370 1.00 97.38 184 GLN A CA 1
ATOM 1391 C C . GLN A 1 184 ? -15.967 1.377 -2.324 1.00 97.38 184 GLN A C 1
ATOM 1393 O O . GLN A 1 184 ? -16.993 0.910 -1.854 1.00 97.38 184 GLN A O 1
ATOM 1398 N N . ARG A 1 185 ? -15.767 1.413 -3.649 1.00 96.94 185 ARG A N 1
ATOM 1399 C CA . ARG A 1 185 ? -16.792 0.960 -4.616 1.00 96.94 185 ARG A CA 1
ATOM 1400 C C . ARG A 1 185 ? -16.520 -0.407 -5.223 1.00 96.94 185 ARG A C 1
ATOM 1402 O O . ARG A 1 185 ? -17.464 -1.086 -5.609 1.00 96.94 185 ARG A O 1
ATOM 1409 N N . ALA A 1 186 ? -15.252 -0.776 -5.379 1.00 96.44 186 ALA A N 1
ATOM 1410 C CA . ALA A 1 186 ? -14.857 -1.972 -6.119 1.00 96.44 186 ALA A CA 1
ATOM 1411 C C . ALA A 1 186 ? -14.101 -2.987 -5.259 1.00 96.44 186 ALA A C 1
ATOM 1413 O O . ALA A 1 186 ? -14.262 -4.184 -5.472 1.00 96.44 186 ALA A O 1
ATOM 1414 N N . ILE A 1 187 ? -13.277 -2.529 -4.311 1.00 97.62 187 ILE A N 1
ATOM 1415 C CA . ILE A 1 187 ? -12.465 -3.430 -3.482 1.00 97.62 187 ILE A CA 1
ATOM 1416 C C . ILE A 1 187 ? -13.250 -3.853 -2.233 1.00 97.62 187 ILE A C 1
ATOM 1418 O O . ILE A 1 187 ? -13.371 -5.041 -1.963 1.00 97.62 187 ILE A O 1
ATOM 1422 N N . LEU A 1 188 ? -13.807 -2.891 -1.494 1.00 97.94 188 LEU A N 1
ATOM 1423 C CA . LEU A 1 188 ? -14.499 -3.082 -0.216 1.00 97.94 188 LEU A CA 1
ATOM 1424 C C . LEU A 1 188 ? -15.896 -2.413 -0.204 1.00 97.94 188 LEU A C 1
ATOM 1426 O O . LEU A 1 188 ? -16.150 -1.563 0.653 1.00 97.94 188 LEU A O 1
ATOM 1430 N N . PRO A 1 189 ? -16.807 -2.772 -1.133 1.00 97.12 189 PRO A N 1
ATOM 1431 C CA . PRO A 1 189 ? -18.122 -2.130 -1.259 1.00 97.12 189 PRO A CA 1
ATOM 1432 C C . PRO A 1 189 ? -19.026 -2.296 -0.035 1.00 97.12 189 PRO A C 1
ATOM 1434 O O . PRO A 1 189 ? -19.791 -1.395 0.294 1.00 97.12 189 PRO A O 1
ATOM 1437 N N . ASP A 1 190 ? -18.907 -3.427 0.658 1.00 96.62 190 ASP A N 1
ATOM 1438 C CA . ASP A 1 190 ? -19.773 -3.784 1.786 1.00 96.62 190 ASP A CA 1
ATOM 1439 C C . ASP A 1 190 ? -19.100 -3.550 3.149 1.00 96.62 190 ASP A C 1
ATOM 1441 O O . ASP A 1 190 ? -19.601 -3.982 4.190 1.00 96.62 190 ASP A O 1
ATOM 1445 N N . ALA A 1 191 ? -17.928 -2.908 3.164 1.00 96.06 191 ALA A N 1
ATOM 1446 C CA . ALA A 1 191 ? -17.186 -2.687 4.395 1.00 96.06 191 ALA A CA 1
ATOM 1447 C C . ALA A 1 191 ? -17.823 -1.593 5.257 1.00 96.06 191 ALA A C 1
ATOM 1449 O O . ALA A 1 191 ? -18.345 -0.590 4.766 1.00 96.06 191 ALA A O 1
ATOM 1450 N N . ARG A 1 192 ? -17.743 -1.777 6.577 1.00 96.19 192 ARG A N 1
ATOM 1451 C CA . ARG A 1 192 ? -18.285 -0.827 7.543 1.00 96.19 192 ARG A CA 1
ATOM 1452 C C . ARG A 1 192 ? -17.258 0.251 7.871 1.00 96.19 192 ARG A C 1
ATOM 1454 O O . ARG A 1 192 ? -16.368 0.043 8.696 1.00 96.19 192 ARG A O 1
ATOM 1461 N N . TRP A 1 193 ? -17.423 1.402 7.235 1.00 94.94 193 TRP A N 1
ATOM 1462 C CA . TRP A 1 193 ? -16.674 2.619 7.529 1.00 94.94 193 TRP A CA 1
ATOM 1463 C C . TRP A 1 193 ? -17.301 3.356 8.718 1.00 94.94 193 TRP A C 1
ATOM 1465 O O . TRP A 1 193 ? -18.527 3.387 8.849 1.00 94.94 193 TRP A O 1
ATOM 1475 N N . VAL A 1 194 ? -16.471 3.921 9.591 1.00 91.50 194 VAL A N 1
ATOM 1476 C CA . VAL A 1 194 ? -16.899 4.757 10.722 1.00 91.50 194 VAL A CA 1
ATOM 1477 C C . VAL A 1 194 ? -16.353 6.173 10.560 1.00 91.50 194 VAL A C 1
ATOM 1479 O O . VAL A 1 194 ? -15.280 6.358 9.981 1.00 91.50 194 VAL A O 1
ATOM 1482 N N . GLU A 1 195 ? -17.135 7.144 11.033 1.00 69.81 195 GLU A N 1
ATOM 1483 C CA . GLU A 1 195 ? -16.769 8.567 11.086 1.00 69.81 195 GLU A CA 1
ATOM 1484 C C . GLU A 1 195 ? -15.783 8.864 12.222 1.00 69.81 195 GLU A C 1
ATOM 1486 O O . GLU A 1 195 ? -15.921 8.253 13.310 1.00 69.81 195 GLU A O 1
#

Sequence (195 aa):
MAQSQLWSVLSIAPTTILVAAGAVSIVVLVGTRRRLGPDADWVEVIRATALPMLDPAIERLLGGVGSAYEIAPAEYVGLLQASPEEVERMLWQAGCRRNVLSATKTTPDGRRQLGAWVYRNPADVGRQMQVDVLLFAGPNDTTLVAAHHEYSSSLRWLTEDPSVLVKHYAGETCDPHAGAAILQRAILPDARWVE

Secondary structure (DSSP, 8-state):
---SSS-------HHHHHHHHHHHHHHHHHHHHS---TT-THHHHHHHHHHHHHHHHHHHHH-SS-S-EEPPGGGEEEEESS-HHHHHHHHHHTT-EE-SSPPPEE-TT-PBP-EEEEE--HHHHHTTEEEEEEEEEPGGG-EEEEEEEEE---TTHHHH-THHHHHHHTTTT-BHHHHHHHIIIIISTT--EE-